Protein AF-0000000080772694 (afdb_homodimer)

Foldseek 3Di:
DPPDFPDDCPVVLVVLVVVCVVVVCVVVLDLVNLVVQLVVLVVQLCVLCVPPDPVCVVCLVVDVVSVVSNVVSVVSNVSSVSSSCVNVVHDPRVVVVVVVVVCCVVPPDD/DPPDFPDDCPVVLVVLVVVCVVVVCVVVLDLVNLVVQLVVLVVQLCVLCVPDDPVCVVCLVVDVVSVVSNVVSVVSNVSSVSSSCVNVVHDPRVVVVVVVVVCCVVPPDD

Radius of gyration: 17.06 Å; Cα contacts (8 Å, |Δi|>4): 236; chains: 2; bounding box: 46×42×41 Å

InterPro domains:
  IPR025984 dCTP pyrophosphatase 1 [PF12643] (41-109)
  IPR025984 dCTP pyrophosphatase 1 [PIRSF029826] (7-109)
  IPR025984 dCTP pyrophosphatase 1 [cd11537] (13-103)
  IPR052555 dCTP Pyrophosphatase [PTHR46523] (9-109)

Sequence (220 aa):
MNEEKLIDTRGLTAALQRFADERGWNRHHTPRNLLLALVGEVGELAEIFQWLDDDAAARLREDPAQFTHLQEEIADVLLYLTRLAMVTGVDLDAAVRDKMVKNAIKYPAPMNEEKLIDTRGLTAALQRFADERGWNRHHTPRNLLLALVGEVGELAEIFQWLDDDAAARLREDPAQFTHLQEEIADVLLYLTRLAMVTGVDLDAAVRDKMVKNAIKYPAP

Solvent-accessible surface area (backbone atoms only — not comparable to full-atom values): 11778 Å² total; per-residue (Å²): 127,86,72,76,64,36,40,44,50,65,47,38,54,52,51,50,50,50,56,28,60,61,60,66,37,60,86,65,55,37,54,66,52,30,48,52,51,28,54,50,28,48,49,57,42,47,58,73,48,71,83,47,54,72,69,55,50,61,44,38,60,78,39,66,71,58,30,51,52,48,35,47,30,54,23,48,30,51,52,30,50,51,52,35,29,58,69,56,67,48,54,65,40,61,26,37,54,54,44,50,54,52,46,44,68,77,55,59,65,123,127,88,72,75,64,35,39,45,51,65,47,40,53,51,50,52,50,50,56,27,60,60,59,65,38,61,87,64,54,38,55,66,52,27,48,51,51,28,53,50,30,47,48,58,42,46,56,74,49,71,83,49,53,73,70,57,51,62,44,37,60,77,39,65,70,57,29,50,52,48,33,46,29,53,23,49,30,51,51,30,49,52,51,34,28,58,68,57,68,48,55,65,40,62,26,36,54,52,45,52,54,52,47,44,68,76,55,60,66,124

Secondary structure (DSSP, 8-state):
-----S-B-HHHHHHHHHHHHHHT-GGG--HHHHHHHHHHHHHHHHHHHTT--HHHHHTGGGSHHHHHHHHHHHHHHHHHHHHHHHHHT--HHHHHHHHHHHHHHHS---/-----S-B-HHHHHHHHHHHHHHT-GGG--HHHHHHHHHHHHHHHHHHHTT--HHHHHTGGGSHHHHHHHHHHHHHHHHHHHHHHHHHT--HHHHHHHHHHHHHHHS---

Organism: Chromobacterium violaceum (strain ATCC 12472 / DSM 30191 / JCM 1249 / CCUG 213 / NBRC 12614 / NCIMB 9131 / NCTC 9757 / MK) (NCBI:txid243365)

Structure (mmCIF, N/CA/C/O backbone):
data_AF-0000000080772694-model_v1
#
loop_
_entity.id
_entity.type
_entity.pdbx_description
1 polymer 'Nucleotide pyrophosphohydrolase'
#
loop_
_atom_site.group_PDB
_atom_site.id
_atom_site.type_symbol
_atom_site.label_atom_id
_atom_site.label_alt_id
_atom_site.label_comp_id
_atom_site.label_asym_id
_atom_site.label_entity_id
_atom_site.label_seq_id
_atom_site.pdbx_PDB_ins_code
_atom_site.Cartn_x
_atom_site.Cartn_y
_atom_site.Cartn_z
_atom_site.occupancy
_atom_site.B_iso_or_equiv
_atom_site.auth_seq_id
_atom_site.auth_comp_id
_atom_site.auth_asym_id
_atom_site.auth_atom_id
_atom_site.pdbx_PDB_model_num
ATOM 1 N N . MET A 1 1 ? 14.359 15.016 -20.188 1 34.78 1 MET A N 1
ATOM 2 C CA . MET A 1 1 ? 13.93 13.703 -20.672 1 34.78 1 MET A CA 1
ATOM 3 C C . MET A 1 1 ? 12.664 13.25 -19.953 1 34.78 1 MET A C 1
ATOM 5 O O . MET A 1 1 ? 12.57 13.352 -18.734 1 34.78 1 MET A O 1
ATOM 9 N N . ASN A 1 2 ? 11.422 13.391 -20.344 1 44.88 2 ASN A N 1
ATOM 10 C CA . ASN A 1 2 ? 10.109 13.133 -19.75 1 44.88 2 ASN A CA 1
ATOM 11 C C . ASN A 1 2 ? 10.125 11.867 -18.891 1 44.88 2 ASN A C 1
ATOM 13 O O . ASN A 1 2 ? 10.156 10.75 -19.422 1 44.88 2 ASN A O 1
ATOM 17 N N . GLU A 1 3 ? 10.766 11.875 -17.859 1 62.47 3 GLU A N 1
ATOM 18 C CA . GLU A 1 3 ? 11.008 10.633 -17.125 1 62.47 3 GLU A CA 1
ATOM 19 C C . GLU A 1 3 ? 9.703 9.883 -16.875 1 62.47 3 GLU A C 1
ATOM 21 O O . GLU A 1 3 ? 8.742 10.461 -16.359 1 62.47 3 GLU A O 1
ATOM 26 N N . GLU A 1 4 ? 9.523 8.898 -17.594 1 83.38 4 GLU A N 1
ATOM 27 C CA . GLU A 1 4 ? 8.312 8.078 -17.594 1 83.38 4 GLU A CA 1
ATOM 28 C C . GLU A 1 4 ? 7.93 7.66 -16.172 1 83.38 4 GLU A C 1
ATOM 30 O O . GLU A 1 4 ? 8.758 7.148 -15.43 1 83.38 4 GLU A O 1
ATOM 35 N N . LYS A 1 5 ? 6.859 8.164 -15.719 1 94.12 5 LYS A N 1
ATOM 36 C CA . LYS A 1 5 ? 6.312 7.809 -14.414 1 94.12 5 LYS A CA 1
ATOM 37 C C . LYS A 1 5 ? 6.082 6.305 -14.297 1 94.12 5 LYS A C 1
ATOM 39 O O . LYS A 1 5 ? 5.652 5.664 -15.258 1 94.12 5 LYS A O 1
ATOM 44 N N . LEU A 1 6 ? 6.527 5.766 -13.227 1 98.44 6 LEU A N 1
ATOM 45 C CA . LEU A 1 6 ? 6.203 4.371 -12.938 1 98.44 6 LEU A CA 1
ATOM 46 C C . LEU A 1 6 ? 4.766 4.242 -12.438 1 98.44 6 LEU A C 1
ATOM 48 O O . LEU A 1 6 ? 4.102 3.238 -12.703 1 98.44 6 LEU A O 1
ATOM 52 N N . ILE A 1 7 ? 4.352 5.309 -11.695 1 98.56 7 ILE A N 1
ATOM 53 C CA . ILE A 1 7 ? 3.004 5.297 -11.141 1 98.56 7 ILE A CA 1
ATOM 54 C C . ILE A 1 7 ? 2.422 6.707 -11.164 1 98.56 7 ILE A C 1
ATOM 56 O O . ILE A 1 7 ? 3.131 7.684 -10.898 1 98.56 7 ILE A O 1
ATOM 60 N N . ASP A 1 8 ? 1.189 6.793 -11.508 1 98.19 8 ASP A N 1
ATOM 61 C CA . ASP A 1 8 ? 0.452 8.055 -11.477 1 98.19 8 ASP A CA 1
ATOM 62 C C . ASP A 1 8 ? -0.71 7.98 -10.484 1 98.19 8 ASP A C 1
ATOM 64 O O . ASP A 1 8 ? -1.668 7.234 -10.703 1 98.19 8 ASP A O 1
ATOM 68 N N . THR A 1 9 ? -0.594 8.773 -9.438 1 98.25 9 THR A N 1
ATOM 69 C CA . THR A 1 9 ? -1.625 8.727 -8.406 1 98.25 9 THR A CA 1
ATOM 70 C C . THR A 1 9 ? -2.379 10.055 -8.344 1 98.25 9 THR A C 1
ATOM 72 O O . THR A 1 9 ? -3.088 10.32 -7.367 1 98.25 9 THR A O 1
ATOM 75 N N . ARG A 1 10 ? -2.289 10.922 -9.312 1 97.94 10 ARG A N 1
ATOM 76 C CA . ARG A 1 10 ? -2.891 12.25 -9.258 1 97.94 10 ARG A CA 1
ATOM 77 C C . ARG A 1 10 ? -4.41 12.164 -9.133 1 97.94 10 ARG A C 1
ATOM 79 O O . ARG A 1 10 ? -5.016 12.891 -8.352 1 97.94 10 ARG A O 1
ATOM 86 N N . GLY A 1 11 ? -4.977 11.266 -9.938 1 98.38 11 GLY A N 1
ATOM 87 C CA . GLY A 1 11 ? -6.41 11.07 -9.812 1 98.38 11 GLY A CA 1
ATOM 88 C C . GLY A 1 11 ?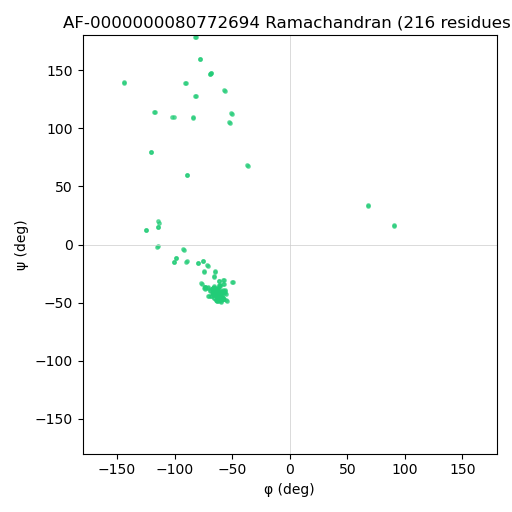 -6.836 10.602 -8.438 1 98.38 11 GLY A C 1
ATOM 89 O O . GLY A 1 11 ? -7.809 11.117 -7.875 1 98.38 11 GLY A O 1
ATOM 90 N N . LEU A 1 12 ? -6.113 9.695 -7.887 1 98.69 12 LEU A N 1
ATOM 91 C CA . LEU A 1 12 ? -6.43 9.125 -6.578 1 98.69 12 LEU A CA 1
ATOM 92 C C . LEU A 1 12 ? -6.234 10.156 -5.477 1 98.69 12 LEU A C 1
ATOM 94 O O . LEU A 1 12 ? -7.074 10.281 -4.582 1 98.69 12 LEU A O 1
ATOM 98 N N . THR A 1 13 ? -5.102 10.914 -5.523 1 98.69 13 THR A N 1
ATOM 99 C CA . THR A 1 13 ? -4.824 11.922 -4.504 1 98.69 13 THR A CA 1
ATOM 100 C C . THR A 1 13 ? -5.898 13.008 -4.504 1 98.69 13 THR A C 1
ATOM 102 O O . THR A 1 13 ? -6.328 13.461 -3.445 1 98.69 13 THR A O 1
ATOM 105 N N . ALA A 1 14 ? -6.359 13.344 -5.695 1 98.69 14 ALA A N 1
ATOM 106 C CA . ALA A 1 14 ? -7.422 14.336 -5.793 1 98.69 14 ALA A CA 1
ATOM 107 C C . ALA A 1 14 ? -8.727 13.805 -5.195 1 98.69 14 ALA A C 1
ATOM 109 O O . ALA A 1 14 ? -9.422 14.523 -4.473 1 98.69 14 ALA A O 1
ATOM 110 N N . ALA A 1 15 ? -9.047 12.594 -5.473 1 98.62 15 ALA A N 1
ATOM 111 C CA . ALA A 1 15 ? -10.273 11.977 -4.969 1 98.62 15 ALA A CA 1
ATOM 112 C C . ALA A 1 15 ? -10.234 11.859 -3.449 1 98.62 15 ALA A C 1
ATOM 114 O O . ALA A 1 15 ? -11.234 12.141 -2.775 1 98.62 15 ALA A O 1
ATOM 115 N N . LEU A 1 16 ? -9.086 11.461 -2.916 1 98.75 16 LEU A N 1
ATOM 116 C CA . LEU A 1 16 ? -8.945 11.305 -1.473 1 98.75 16 LEU A CA 1
ATOM 117 C C . LEU A 1 16 ? -9.047 12.648 -0.767 1 98.75 16 LEU A C 1
ATOM 119 O O . LEU A 1 16 ? -9.656 12.75 0.302 1 98.75 16 LEU A O 1
ATOM 123 N N . GLN A 1 17 ? -8.422 13.648 -1.371 1 98.75 17 GLN A N 1
ATOM 124 C CA . GLN A 1 17 ? -8.516 14.984 -0.782 1 98.75 17 GLN A CA 1
ATOM 125 C C . GLN A 1 17 ? -9.961 15.484 -0.767 1 98.75 17 GLN A C 1
ATOM 127 O O . GLN A 1 17 ? -10.422 16.016 0.241 1 98.75 17 GLN A O 1
ATOM 132 N N . ARG A 1 18 ? -10.625 15.32 -1.886 1 98.5 18 ARG A N 1
ATOM 133 C CA . ARG A 1 18 ? -12.031 15.719 -1.968 1 98.5 18 ARG A CA 1
ATOM 134 C C . ARG A 1 18 ? -12.867 14.984 -0.923 1 98.5 18 ARG A C 1
ATOM 136 O O . ARG A 1 18 ? -13.711 15.594 -0.261 1 98.5 18 ARG A O 1
ATOM 143 N N . PHE A 1 19 ? -12.695 13.727 -0.816 1 98.5 19 PHE A N 1
ATOM 144 C CA . PHE A 1 19 ? -13.398 12.891 0.151 1 98.5 19 PHE A CA 1
ATOM 145 C C . PHE A 1 19 ? -13.203 13.422 1.566 1 98.5 19 PHE A C 1
ATOM 147 O O . PHE A 1 19 ? -14.164 13.547 2.326 1 98.5 19 PHE A O 1
ATOM 154 N N . ALA A 1 20 ? -11.938 13.727 1.936 1 98.38 20 ALA A N 1
ATOM 155 C CA . ALA A 1 20 ? -11.609 14.242 3.262 1 98.38 20 ALA A CA 1
ATOM 156 C C . ALA A 1 20 ? -12.219 15.625 3.471 1 98.38 20 ALA A C 1
ATOM 158 O O . ALA A 1 20 ? -12.766 15.922 4.539 1 98.38 20 ALA A O 1
ATOM 159 N N . ASP A 1 21 ? -12.148 16.469 2.426 1 98.62 21 ASP A N 1
ATOM 160 C CA . ASP A 1 21 ? -12.68 17.828 2.5 1 98.62 21 ASP A CA 1
ATOM 161 C C . ASP A 1 21 ? -14.188 17.8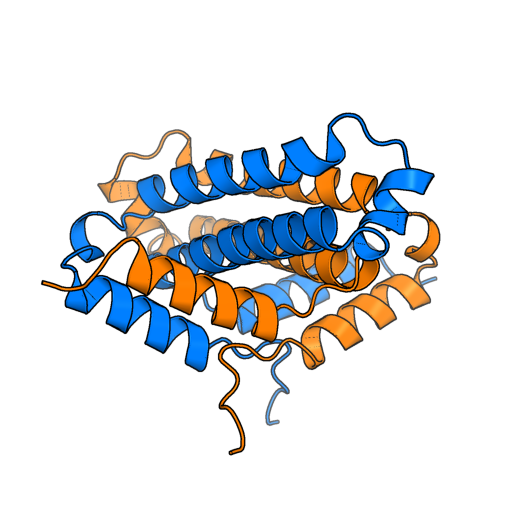12 2.754 1 98.62 21 ASP A C 1
ATOM 163 O O . ASP A 1 21 ? -14.68 18.531 3.635 1 98.62 21 ASP A O 1
ATOM 167 N N . GLU A 1 22 ? -14.852 17.031 2.07 1 98.25 22 GLU A N 1
ATOM 168 C CA . GLU A 1 22 ? -16.312 16.984 2.127 1 98.25 22 GLU A CA 1
ATOM 169 C C . GLU A 1 22 ? -16.797 16.531 3.504 1 98.25 22 GLU A C 1
ATOM 171 O O . GLU A 1 22 ? -17.891 16.891 3.928 1 98.25 22 GLU A O 1
ATOM 176 N N . ARG A 1 23 ? -15.945 15.82 4.215 1 97.88 23 ARG A N 1
ATOM 177 C CA . ARG A 1 23 ? -16.391 15.188 5.449 1 97.88 23 ARG A CA 1
ATOM 178 C C . ARG A 1 23 ? -15.688 15.789 6.66 1 97.88 23 ARG A C 1
ATOM 180 O O . ARG A 1 23 ? -15.938 15.391 7.797 1 97.88 23 ARG A O 1
ATOM 187 N N . GLY A 1 24 ? -14.789 16.75 6.375 1 97.69 24 GLY A N 1
ATOM 188 C CA . GLY A 1 24 ? -14.047 17.406 7.445 1 97.69 24 GLY A CA 1
ATOM 189 C C . GLY A 1 24 ? -13.062 16.469 8.133 1 97.69 24 GLY A C 1
ATOM 190 O O . GLY A 1 24 ? -12.883 16.547 9.352 1 97.69 24 GLY A O 1
ATOM 191 N N . TRP A 1 25 ? -12.477 15.539 7.414 1 97.69 25 TRP A N 1
ATOM 192 C CA . TRP A 1 25 ? -11.641 14.492 7.992 1 97.69 25 TRP A CA 1
ATOM 193 C C . TRP A 1 25 ? -10.18 14.906 8.023 1 97.69 25 TRP A C 1
ATOM 195 O O . TRP A 1 25 ? -9.344 14.227 8.609 1 97.69 25 TRP A O 1
ATOM 205 N N . ASN A 1 26 ? -9.836 16.078 7.453 1 97.81 26 ASN A N 1
ATOM 206 C CA . ASN A 1 26 ? -8.438 16.469 7.336 1 97.81 26 ASN A CA 1
ATOM 207 C C . ASN A 1 26 ? -7.754 16.547 8.703 1 97.81 26 ASN A C 1
ATOM 209 O O . ASN A 1 26 ? -6.605 16.125 8.852 1 97.81 26 ASN A O 1
ATOM 213 N N . ARG A 1 27 ? -8.422 17.062 9.703 1 96.5 27 ARG A N 1
ATOM 214 C CA . ARG A 1 27 ? -7.848 17.219 11.039 1 96.5 27 ARG A CA 1
ATOM 215 C C . ARG A 1 27 ? -7.562 15.859 11.672 1 96.5 27 ARG A C 1
ATOM 217 O O . ARG A 1 27 ? -6.707 15.742 12.555 1 96.5 27 ARG A O 1
ATOM 224 N N . HIS A 1 28 ? -8.328 14.797 11.273 1 96.75 28 HIS A N 1
ATOM 225 C CA . HIS A 1 28 ? -8.18 13.453 11.828 1 96.75 28 HIS A CA 1
ATOM 226 C C . HIS A 1 28 ? -7.168 12.641 11.031 1 96.75 28 HIS A C 1
ATOM 228 O O . HIS A 1 28 ? -6.707 11.586 11.484 1 96.75 28 HIS A O 1
ATOM 234 N N . HIS A 1 29 ? -6.852 13.148 9.852 1 97.88 29 HIS A N 1
ATOM 235 C CA . HIS A 1 29 ? -5.902 12.438 9 1 97.88 29 HIS A CA 1
ATOM 236 C C . HIS A 1 29 ? -4.469 12.875 9.289 1 97.88 29 HIS A C 1
ATOM 238 O O . HIS A 1 29 ? -3.756 13.305 8.375 1 97.88 29 HIS A O 1
ATOM 244 N N . THR A 1 30 ? -4.07 12.648 10.57 1 98.06 30 THR A N 1
ATOM 245 C CA . THR A 1 30 ? -2.668 12.852 10.93 1 98.06 30 THR A CA 1
ATOM 246 C C . THR A 1 30 ? -1.817 11.672 10.469 1 98.06 30 THR A C 1
ATOM 248 O O . THR A 1 30 ? -2.33 10.57 10.273 1 98.06 30 THR A O 1
ATOM 251 N N . PRO A 1 31 ? -0.511 11.891 10.352 1 98.56 31 PRO A N 1
ATOM 252 C CA . PRO A 1 31 ? 0.347 10.781 9.922 1 98.56 31 PRO A CA 1
ATOM 253 C C . PRO A 1 31 ? 0.223 9.555 10.82 1 98.56 31 PRO A C 1
ATOM 255 O O . PRO A 1 31 ? 0.129 8.43 10.328 1 98.56 31 PRO A O 1
ATOM 258 N N . ARG A 1 32 ? 0.118 9.727 12.102 1 98.44 32 ARG A N 1
ATOM 259 C CA . ARG A 1 32 ? 0.076 8.586 13.016 1 98.44 32 ARG A CA 1
ATOM 260 C C . ARG A 1 32 ? -1.276 7.887 12.961 1 98.44 32 ARG A C 1
ATOM 262 O O . ARG A 1 32 ? -1.35 6.66 13.047 1 98.44 32 ARG A O 1
ATOM 269 N N . ASN A 1 33 ? -2.391 8.711 12.82 1 98.44 33 ASN A N 1
ATOM 270 C CA . ASN A 1 33 ? -3.697 8.094 12.633 1 98.44 33 ASN A CA 1
ATOM 271 C C . ASN A 1 33 ? -3.744 7.25 11.359 1 98.44 33 ASN A C 1
ATOM 273 O O . ASN A 1 33 ? -4.266 6.137 11.367 1 98.44 33 ASN A O 1
ATOM 277 N N . LEU A 1 34 ? -3.24 7.824 10.328 1 98.75 34 LEU A N 1
ATOM 278 C CA . LEU A 1 34 ? -3.258 7.145 9.039 1 98.75 34 LEU A CA 1
ATOM 279 C C . LEU A 1 34 ? -2.377 5.898 9.062 1 98.75 34 LEU A C 1
ATOM 281 O O . LEU A 1 34 ? -2.727 4.871 8.484 1 98.75 34 LEU A O 1
ATOM 285 N N . LEU A 1 35 ? -1.249 5.996 9.766 1 98.88 35 LEU A N 1
ATOM 286 C CA . LEU A 1 35 ? -0.4 4.824 9.938 1 98.88 35 LEU A CA 1
ATOM 287 C C . LEU A 1 35 ? -1.142 3.721 10.688 1 98.88 35 LEU A C 1
ATOM 289 O O . LEU A 1 35 ? -1.052 2.547 10.32 1 98.88 35 LEU A O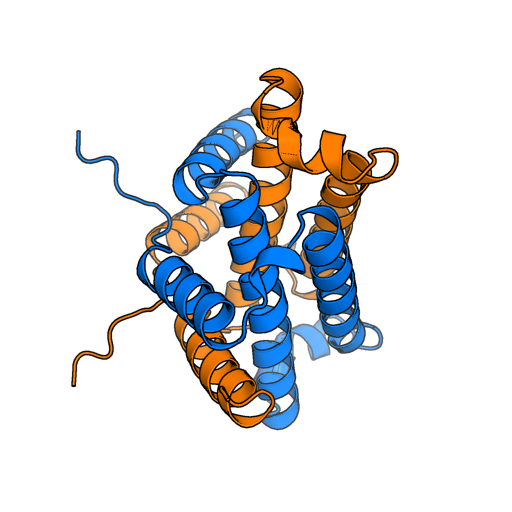 1
ATOM 293 N N . LEU A 1 36 ? -1.817 4.09 11.734 1 98.62 36 LEU A N 1
ATOM 294 C CA . LEU A 1 36 ? -2.576 3.109 12.5 1 98.62 36 LEU A CA 1
ATOM 295 C C . LEU A 1 36 ? -3.643 2.449 11.633 1 98.62 36 LEU A C 1
ATOM 297 O O . LEU A 1 36 ? -3.826 1.231 11.688 1 98.62 36 LEU A O 1
ATOM 301 N N . ALA A 1 37 ? -4.363 3.246 10.836 1 98.75 37 ALA A N 1
ATOM 302 C CA . ALA A 1 37 ? -5.348 2.707 9.906 1 98.75 37 ALA A CA 1
ATOM 303 C C . ALA A 1 37 ? -4.695 1.75 8.914 1 98.75 37 ALA A C 1
ATOM 305 O O . ALA A 1 37 ? -5.23 0.673 8.633 1 98.75 37 ALA A O 1
ATOM 306 N N . LEU A 1 38 ? -3.545 2.184 8.383 1 98.88 38 LEU A N 1
ATOM 307 C CA . LEU A 1 38 ? -2.803 1.354 7.441 1 98.88 38 LEU A CA 1
ATOM 308 C C . LEU A 1 38 ? -2.445 0.009 8.062 1 98.88 38 LEU A C 1
ATOM 310 O O . LEU A 1 38 ? -2.656 -1.04 7.453 1 98.88 38 LEU A O 1
ATOM 314 N N . VAL A 1 39 ? -1.939 0.038 9.312 1 98.88 39 VAL A N 1
ATOM 315 C CA . VAL A 1 39 ? -1.587 -1.184 10.023 1 98.88 39 VAL A CA 1
ATOM 316 C C . VAL A 1 39 ? -2.826 -2.059 10.195 1 98.88 39 VAL A C 1
ATOM 318 O O . VAL A 1 39 ? -2.77 -3.273 9.992 1 98.88 39 VAL A O 1
ATOM 321 N N . GLY A 1 40 ? -3.938 -1.48 10.523 1 98.81 40 GLY A N 1
ATOM 322 C CA . GLY A 1 40 ? -5.184 -2.219 10.633 1 98.81 40 GLY A CA 1
ATOM 323 C C . GLY A 1 40 ? -5.59 -2.896 9.336 1 98.81 40 GLY A C 1
ATOM 324 O O . GLY A 1 40 ? -5.945 -4.078 9.328 1 98.81 40 GLY A O 1
ATOM 325 N N . GLU A 1 41 ? -5.512 -2.131 8.258 1 98.88 41 GLU A N 1
ATOM 326 C CA . GLU A 1 41 ? -5.922 -2.674 6.965 1 98.88 41 GLU A CA 1
ATOM 327 C C . GLU A 1 41 ? -4.988 -3.793 6.516 1 98.88 41 GLU A C 1
ATOM 329 O O . GLU A 1 41 ? -5.422 -4.746 5.867 1 98.88 41 GLU A O 1
ATOM 334 N N . VAL A 1 42 ? -3.703 -3.648 6.789 1 98.88 42 VAL A N 1
ATOM 335 C CA . VAL A 1 42 ? -2.771 -4.727 6.465 1 98.88 42 VAL A CA 1
ATOM 336 C C . VAL A 1 42 ? -3.092 -5.957 7.309 1 98.88 42 VAL A C 1
ATOM 338 O O . VAL A 1 42 ? -2.957 -7.09 6.84 1 98.88 42 VAL A O 1
ATOM 341 N N . GLY A 1 43 ? -3.457 -5.75 8.531 1 98.75 43 GLY A N 1
ATOM 342 C CA . GLY A 1 43 ? -3.947 -6.855 9.344 1 98.75 43 GLY A CA 1
ATOM 343 C C . GLY A 1 43 ? -5.145 -7.559 8.727 1 98.75 43 GLY A C 1
ATOM 344 O O . GLY A 1 43 ? -5.199 -8.789 8.695 1 98.75 43 GLY A O 1
ATOM 345 N N . GLU A 1 44 ? -6.141 -6.754 8.258 1 98.88 44 GLU A N 1
ATOM 346 C CA . GLU A 1 44 ? -7.309 -7.336 7.594 1 98.88 44 GLU A CA 1
ATOM 347 C C . GLU A 1 44 ? -6.902 -8.109 6.34 1 98.88 44 GLU A C 1
ATOM 349 O O . GLU A 1 44 ? -7.438 -9.188 6.07 1 98.88 44 GLU A O 1
ATOM 354 N N . LEU A 1 45 ? -5.992 -7.582 5.605 1 98.88 45 LEU A N 1
ATOM 355 C CA . LEU A 1 45 ? -5.473 -8.281 4.434 1 98.88 45 LEU A CA 1
ATOM 356 C C . LEU A 1 45 ? -4.793 -9.586 4.836 1 98.88 45 LEU A C 1
ATOM 358 O O . 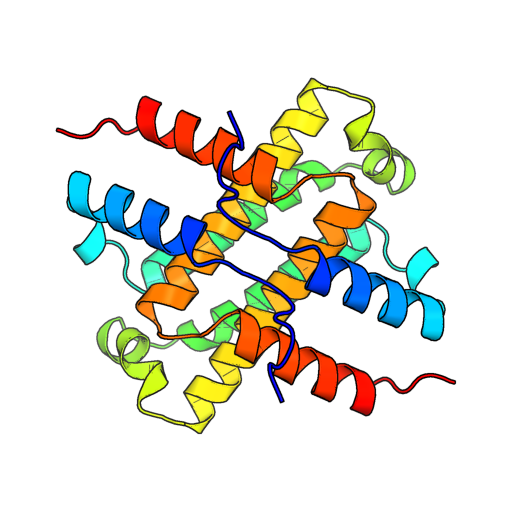LEU A 1 45 ? -5.023 -10.625 4.211 1 98.88 45 LEU A O 1
ATOM 362 N N . ALA A 1 46 ? -3.992 -9.562 5.867 1 98.75 46 ALA A N 1
ATOM 363 C CA . ALA A 1 46 ? -3.281 -10.75 6.348 1 98.75 46 ALA A CA 1
ATOM 364 C C . ALA A 1 46 ? -4.258 -11.836 6.785 1 98.75 46 ALA A C 1
ATOM 366 O O . ALA A 1 46 ? -3.99 -13.023 6.609 1 98.75 46 ALA A O 1
ATOM 367 N N . GLU A 1 47 ? -5.367 -11.438 7.344 1 98.69 47 GLU A N 1
ATOM 368 C CA . GLU A 1 47 ? -6.375 -12.383 7.82 1 98.69 47 GLU A CA 1
ATOM 369 C C . GLU A 1 47 ? -6.859 -13.289 6.688 1 98.69 47 GLU A C 1
ATOM 371 O O . GLU A 1 47 ? -7.16 -14.461 6.914 1 98.69 47 GLU A O 1
ATOM 376 N N . ILE A 1 48 ? -6.926 -12.766 5.477 1 98.56 48 ILE A N 1
ATOM 377 C CA . ILE A 1 48 ? -7.402 -13.516 4.32 1 98.56 48 ILE A CA 1
ATOM 378 C C . ILE A 1 48 ? -6.496 -14.727 4.078 1 98.56 48 ILE A C 1
ATOM 380 O O . ILE A 1 48 ? -6.969 -15.797 3.691 1 98.56 48 ILE A O 1
ATOM 384 N N . PHE A 1 49 ? -5.211 -14.547 4.43 1 98.44 49 PHE A N 1
ATOM 385 C CA . PHE A 1 49 ? -4.215 -15.547 4.082 1 98.44 49 PHE A CA 1
ATOM 386 C C . PHE A 1 49 ? -3.895 -16.438 5.281 1 98.44 49 PHE A C 1
ATOM 388 O O . PHE A 1 49 ? -3.215 -17.453 5.148 1 98.44 49 PHE A O 1
ATOM 395 N N . GLN A 1 50 ? -4.293 -16.016 6.516 1 96.88 50 GLN A N 1
ATOM 396 C CA . GLN A 1 50 ? -3.814 -16.531 7.793 1 96.88 50 GLN A CA 1
ATOM 397 C C . GLN A 1 50 ? -3.875 -18.062 7.836 1 96.88 50 GLN A C 1
ATOM 399 O O . GLN A 1 50 ? -2.971 -18.703 8.367 1 96.88 50 GLN A O 1
ATOM 404 N N . TRP A 1 51 ? -4.895 -18.703 7.133 1 95.75 51 TRP A N 1
ATOM 405 C CA . TRP A 1 51 ? -5.07 -20.141 7.266 1 95.75 51 TRP A CA 1
ATOM 406 C C . TRP A 1 51 ? -5.031 -20.828 5.906 1 95.75 51 TRP A C 1
ATOM 408 O O . TRP A 1 51 ? -5.418 -21.984 5.777 1 95.75 51 TRP A O 1
ATOM 418 N N . LEU A 1 52 ? -4.609 -20.125 4.91 1 97.12 52 LEU A N 1
ATOM 419 C CA . LEU A 1 52 ? -4.477 -20.688 3.572 1 97.12 52 LEU A CA 1
ATOM 420 C C . LEU A 1 52 ? -3.08 -21.266 3.365 1 97.12 52 LEU A C 1
ATOM 422 O O . LEU A 1 52 ? -2.094 -20.703 3.842 1 97.12 52 LEU A O 1
ATOM 426 N N . ASP A 1 53 ? -3.072 -22.422 2.711 1 96.62 53 ASP A N 1
ATOM 427 C CA . ASP A 1 53 ? -1.77 -22.828 2.203 1 96.62 53 ASP A CA 1
ATOM 428 C C . ASP A 1 53 ? -1.446 -22.141 0.882 1 96.62 53 ASP A C 1
ATOM 430 O O . ASP A 1 53 ? -2.244 -21.344 0.382 1 96.62 53 ASP A O 1
ATOM 434 N N . ASP A 1 54 ? -0.268 -22.422 0.34 1 95.88 54 ASP A N 1
ATOM 435 C CA . ASP A 1 54 ? 0.224 -21.672 -0.817 1 95.88 54 ASP A CA 1
ATOM 436 C C . ASP A 1 54 ? -0.669 -21.906 -2.035 1 95.88 54 ASP A C 1
ATOM 438 O O . ASP A 1 54 ? -0.917 -20.984 -2.812 1 95.88 5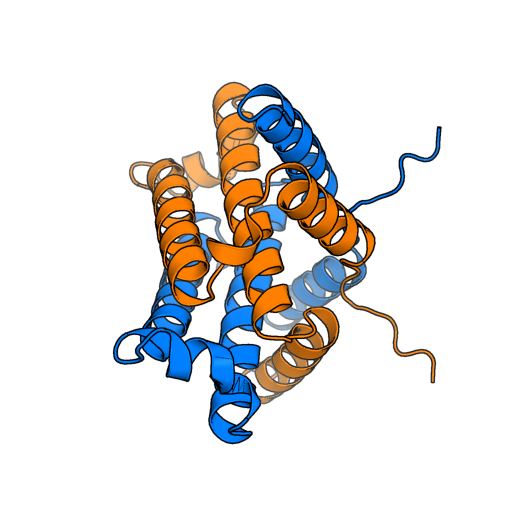4 ASP A O 1
ATOM 442 N N . ASP A 1 55 ? -1.101 -23.109 -2.191 1 96.44 55 ASP A N 1
ATOM 443 C CA . ASP A 1 55 ? -1.95 -23.422 -3.334 1 96.44 55 ASP A CA 1
ATOM 444 C C . ASP A 1 55 ? -3.275 -22.672 -3.264 1 96.44 55 ASP A C 1
ATOM 446 O O . ASP A 1 55 ? -3.713 -22.078 -4.254 1 96.44 55 ASP A O 1
ATOM 450 N N . ALA A 1 56 ? -3.902 -22.703 -2.125 1 97.62 56 ALA A N 1
ATOM 451 C CA . ALA A 1 56 ? -5.172 -22.016 -1.931 1 97.62 56 ALA A CA 1
ATOM 452 C C . ALA A 1 56 ? -5 -20.5 -2.086 1 97.62 56 ALA A C 1
ATOM 454 O O . ALA A 1 56 ? -5.852 -19.828 -2.674 1 97.62 56 ALA A O 1
ATOM 455 N N . ALA A 1 57 ? -3.939 -19.938 -1.554 1 98 57 ALA A N 1
ATOM 456 C CA . ALA A 1 57 ? -3.66 -18.5 -1.646 1 98 57 ALA A CA 1
ATOM 457 C C . ALA A 1 57 ? -3.514 -18.062 -3.1 1 98 57 ALA A C 1
ATOM 459 O O . ALA A 1 57 ? -3.963 -16.984 -3.477 1 98 57 ALA A O 1
ATOM 460 N N . ALA A 1 58 ? -2.955 -18.953 -3.852 1 96.12 58 ALA A N 1
ATOM 461 C CA . ALA A 1 58 ? -2.707 -18.625 -5.254 1 96.12 58 ALA A CA 1
ATOM 462 C C . ALA A 1 58 ? -3.998 -18.672 -6.066 1 96.12 58 ALA A C 1
ATOM 464 O O . ALA A 1 58 ? -4.066 -18.125 -7.168 1 96.12 58 ALA A O 1
ATOM 465 N N . ARG A 1 59 ? -5.059 -19.281 -5.453 1 97.31 59 ARG A N 1
ATOM 466 C CA . ARG A 1 59 ? -6.293 -19.5 -6.203 1 97.31 59 ARG A CA 1
ATOM 467 C C . ARG A 1 59 ? -7.438 -18.688 -5.621 1 97.31 59 ARG A C 1
ATOM 469 O O . ARG A 1 59 ? -8.609 -18.984 -5.859 1 97.31 59 ARG A O 1
ATOM 476 N N . LEU A 1 60 ? -7.09 -17.719 -4.906 1 97.62 60 LEU A N 1
ATOM 477 C CA . LEU A 1 60 ? -8.109 -16.891 -4.27 1 97.62 60 LEU A CA 1
ATOM 478 C C . LEU A 1 60 ? -9.047 -16.297 -5.312 1 97.62 60 LEU A C 1
ATOM 480 O O . LEU A 1 60 ? -10.227 -16.078 -5.035 1 97.62 60 LEU A O 1
ATOM 484 N N . ARG A 1 61 ? -8.555 -16.047 -6.508 1 97.44 61 ARG A N 1
ATOM 485 C CA . ARG A 1 61 ? -9.344 -15.375 -7.535 1 97.44 61 ARG A CA 1
ATOM 486 C C . ARG A 1 61 ? -10.438 -16.297 -8.07 1 97.44 61 ARG A C 1
ATOM 488 O O . ARG A 1 61 ? -11.375 -15.836 -8.719 1 97.44 61 ARG A O 1
ATOM 495 N N . GLU A 1 62 ? -10.297 -17.562 -7.832 1 97.81 62 GLU A N 1
ATOM 496 C CA . GLU A 1 62 ? -11.25 -18.547 -8.344 1 97.81 62 GLU A CA 1
ATOM 497 C C . GLU A 1 62 ? -12.562 -18.5 -7.555 1 97.81 62 GLU A C 1
ATOM 499 O O . GLU A 1 62 ? -13.578 -19.031 -8.008 1 97.81 62 GLU A O 1
ATOM 504 N N . ASP A 1 63 ? -12.523 -18.016 -6.34 1 97.38 63 ASP A N 1
ATOM 505 C CA . ASP A 1 63 ? -13.727 -17.797 -5.539 1 97.38 63 ASP A CA 1
ATOM 506 C C . ASP A 1 63 ? -14.141 -16.328 -5.547 1 97.38 63 ASP A C 1
ATOM 508 O O . ASP A 1 63 ? -13.492 -15.492 -4.914 1 97.38 63 ASP A O 1
ATOM 512 N N . PRO A 1 64 ? -15.219 -16.016 -6.191 1 97.75 64 PRO A N 1
ATOM 513 C CA . PRO A 1 64 ? -15.602 -14.617 -6.391 1 97.75 64 PRO A CA 1
ATOM 514 C C . PRO A 1 64 ? -15.727 -13.852 -5.078 1 97.75 64 PRO A C 1
ATOM 516 O O . PRO A 1 64 ? -15.305 -12.695 -4.992 1 97.75 64 PRO A O 1
ATOM 519 N N . ALA A 1 65 ? -16.312 -14.469 -4.062 1 97.88 65 ALA A N 1
ATOM 520 C CA . ALA A 1 65 ? -16.484 -13.789 -2.781 1 97.88 65 ALA A CA 1
ATOM 521 C C . ALA A 1 65 ? -15.148 -13.5 -2.123 1 97.88 65 ALA A C 1
ATOM 523 O O . ALA A 1 65 ? -14.93 -12.414 -1.587 1 97.88 65 ALA A O 1
ATOM 524 N N . GLN A 1 66 ? -14.234 -14.461 -2.137 1 97.25 66 GLN A N 1
ATOM 525 C CA . GLN A 1 66 ? -12.914 -14.273 -1.555 1 97.25 66 GLN A CA 1
ATOM 526 C C . GLN A 1 66 ? -12.102 -13.25 -2.348 1 97.25 66 GLN A C 1
ATOM 528 O O . GLN A 1 66 ? -11.359 -12.461 -1.769 1 97.25 66 GLN A O 1
ATOM 533 N N . PHE A 1 67 ? -12.289 -13.344 -3.654 1 98.44 67 PHE A N 1
ATOM 534 C CA . PHE A 1 67 ? -11.555 -12.406 -4.492 1 98.44 67 PHE A CA 1
ATOM 535 C C . PHE A 1 67 ? -12.047 -10.977 -4.266 1 98.44 67 PHE A C 1
ATOM 537 O O . PHE A 1 67 ? -11.242 -10.039 -4.223 1 98.44 67 PHE A O 1
ATOM 544 N N . THR A 1 68 ? -13.32 -10.781 -4.133 1 98.62 68 THR A N 1
ATOM 545 C CA . THR A 1 68 ? -13.875 -9.469 -3.828 1 98.62 68 THR A CA 1
ATOM 546 C C . THR A 1 68 ? -13.328 -8.945 -2.504 1 98.62 68 THR A C 1
ATOM 548 O O . THR A 1 68 ? -12.93 -7.781 -2.408 1 98.62 68 THR A O 1
ATOM 551 N N . HIS A 1 69 ? -13.328 -9.812 -1.523 1 98.56 69 HIS A N 1
ATOM 552 C CA . HIS A 1 69 ? -12.797 -9.438 -0.217 1 98.56 69 HIS A CA 1
ATOM 553 C C . HIS A 1 69 ? -11.328 -9.055 -0.309 1 98.56 69 HIS A C 1
ATOM 555 O O . HIS A 1 69 ? -10.906 -8.07 0.298 1 98.56 69 HIS A O 1
ATOM 561 N N . LEU A 1 70 ? -10.539 -9.781 -1.083 1 98.81 70 LEU A N 1
ATOM 562 C CA . LEU A 1 70 ? -9.133 -9.484 -1.312 1 98.81 70 LEU A CA 1
ATOM 563 C C . LEU A 1 70 ? -8.961 -8.117 -1.965 1 98.81 70 LEU A C 1
ATOM 565 O O . LEU A 1 70 ? -8.133 -7.312 -1.528 1 98.81 70 LEU A O 1
ATOM 569 N N . GLN A 1 71 ? -9.719 -7.871 -2.994 1 98.88 71 GLN A N 1
ATOM 570 C CA . GLN A 1 71 ? -9.664 -6.59 -3.695 1 98.88 71 GLN A CA 1
ATOM 571 C C . GLN A 1 71 ? -9.969 -5.434 -2.75 1 98.88 71 GLN A C 1
ATOM 573 O O . GLN A 1 71 ? -9.312 -4.387 -2.812 1 98.88 71 GLN A O 1
ATOM 578 N N . GLU A 1 72 ? -10.914 -5.66 -1.88 1 98.88 72 GLU A N 1
ATOM 579 C CA . GLU A 1 72 ? -11.32 -4.613 -0.944 1 98.88 72 GLU A CA 1
ATOM 580 C C . GLU A 1 72 ? -10.195 -4.285 0.035 1 98.88 72 GLU A C 1
ATOM 582 O O . GLU A 1 72 ? -9.898 -3.115 0.276 1 98.88 72 GLU A O 1
ATOM 587 N N . GLU A 1 73 ? -9.602 -5.332 0.569 1 98.94 73 GLU A N 1
ATOM 588 C CA . GLU A 1 73 ? -8.562 -5.094 1.566 1 98.94 73 GLU A CA 1
ATOM 589 C C . GLU A 1 73 ? -7.301 -4.516 0.925 1 98.94 73 GLU A C 1
ATOM 591 O O . GLU A 1 73 ? -6.629 -3.67 1.516 1 98.94 73 GLU A O 1
ATOM 596 N N . ILE A 1 74 ? -6.922 -4.941 -0.28 1 98.94 74 ILE A N 1
ATOM 597 C CA . ILE A 1 74 ? -5.785 -4.375 -0.998 1 98.94 74 ILE A CA 1
ATOM 598 C C . ILE A 1 74 ? -6.043 -2.898 -1.29 1 98.94 74 ILE A C 1
ATOM 600 O O . ILE A 1 74 ? -5.156 -2.059 -1.114 1 98.94 74 ILE A O 1
ATOM 604 N N . ALA A 1 75 ? -7.266 -2.605 -1.716 1 98.94 75 ALA A N 1
ATOM 605 C CA . ALA A 1 75 ? -7.637 -1.215 -1.973 1 98.94 75 ALA A CA 1
ATOM 606 C C . ALA A 1 75 ? -7.52 -0.374 -0.705 1 98.94 75 ALA A C 1
ATOM 608 O O . ALA A 1 75 ? -7 0.744 -0.74 1 98.94 75 ALA A O 1
ATOM 609 N N . ASP A 1 76 ? -8 -0.918 0.438 1 98.94 76 ASP A N 1
ATOM 610 C CA . ASP A 1 76 ? -7.926 -0.179 1.694 1 98.94 76 ASP A CA 1
ATOM 611 C C . ASP A 1 76 ? -6.48 0.154 2.053 1 98.94 76 ASP A C 1
ATOM 613 O O . ASP A 1 76 ? -6.18 1.274 2.471 1 98.94 76 ASP A O 1
ATOM 617 N N . VAL A 1 77 ? -5.586 -0.792 1.858 1 98.94 77 VAL A N 1
ATOM 618 C CA . VAL A 1 77 ? -4.172 -0.558 2.131 1 98.94 77 VAL A CA 1
ATOM 619 C C . VAL A 1 77 ? -3.646 0.552 1.222 1 98.94 77 VAL A C 1
ATOM 621 O O . VAL A 1 77 ? -2.982 1.481 1.687 1 98.94 77 VAL A O 1
ATOM 624 N N . LEU A 1 78 ? -3.953 0.493 -0.026 1 98.94 78 LEU A N 1
ATOM 625 C CA . LEU A 1 78 ? -3.463 1.479 -0.983 1 98.94 78 LEU A CA 1
ATOM 626 C C . LEU A 1 78 ? -4.016 2.865 -0.665 1 98.94 78 LEU A C 1
ATOM 628 O O . LEU A 1 78 ? -3.295 3.863 -0.767 1 98.94 78 LEU A O 1
ATOM 632 N N . LEU A 1 79 ? -5.281 2.957 -0.285 1 98.94 79 LEU A N 1
ATOM 633 C CA . LEU A 1 79 ? -5.91 4.234 0.03 1 98.94 79 LEU A CA 1
ATOM 634 C C . LEU A 1 79 ? -5.223 4.898 1.218 1 98.94 79 LEU A C 1
ATOM 636 O O . LEU A 1 79 ? -4.852 6.074 1.146 1 98.94 79 LEU A O 1
ATOM 640 N N . TYR A 1 80 ? -4.973 4.121 2.258 1 98.88 80 TYR A N 1
ATOM 641 C CA . TYR A 1 80 ? -4.367 4.711 3.447 1 98.88 80 TYR A CA 1
ATOM 642 C C . TYR A 1 80 ? -2.895 5.02 3.213 1 98.88 80 TYR A C 1
ATOM 644 O O . TYR A 1 80 ? -2.369 6.004 3.736 1 98.88 80 TYR A O 1
ATOM 652 N N . LEU A 1 81 ? -2.234 4.168 2.473 1 98.94 81 LEU A N 1
ATOM 653 C CA . LEU A 1 81 ? -0.845 4.457 2.129 1 98.94 81 LEU A CA 1
ATOM 654 C C . LEU A 1 81 ? -0.739 5.754 1.336 1 98.94 81 LEU A C 1
ATOM 656 O O . LEU A 1 81 ? 0.132 6.586 1.608 1 98.94 81 LEU A O 1
ATOM 660 N N . THR A 1 82 ? -1.58 5.906 0.341 1 98.94 82 THR A N 1
ATOM 661 C CA . THR A 1 82 ? -1.579 7.102 -0.496 1 98.94 82 THR A CA 1
ATOM 662 C C . THR A 1 82 ? -1.897 8.344 0.332 1 98.94 82 THR A C 1
ATOM 664 O O . THR A 1 82 ? -1.232 9.375 0.197 1 98.94 82 THR A O 1
ATOM 667 N N . ARG A 1 83 ? -2.896 8.258 1.247 1 98.88 83 ARG A N 1
ATOM 668 C CA . ARG A 1 83 ? -3.246 9.391 2.088 1 98.88 83 ARG A CA 1
ATOM 669 C C . ARG A 1 83 ? -2.1 9.75 3.029 1 98.88 83 ARG A C 1
ATOM 671 O O . ARG A 1 83 ? -1.816 10.93 3.252 1 98.88 83 ARG A O 1
ATOM 678 N N . LEU A 1 84 ? -1.455 8.727 3.533 1 98.94 84 LEU A N 1
ATOM 679 C CA . LEU A 1 84 ? -0.293 8.953 4.383 1 98.94 84 LEU A CA 1
ATOM 680 C C . LEU A 1 84 ? 0.807 9.68 3.617 1 98.94 84 LEU A C 1
ATOM 682 O O . LEU A 1 84 ? 1.396 10.641 4.125 1 98.94 84 LEU A O 1
ATOM 686 N N . ALA A 1 85 ? 1.086 9.211 2.428 1 98.88 85 ALA A N 1
ATOM 687 C CA . ALA A 1 85 ? 2.082 9.867 1.589 1 98.88 85 ALA A CA 1
ATOM 688 C C . ALA A 1 85 ? 1.716 11.336 1.352 1 98.88 85 ALA A C 1
ATOM 690 O O . ALA A 1 85 ? 2.578 12.211 1.407 1 98.88 85 ALA A O 1
ATOM 691 N N . MET A 1 86 ? 0.465 11.586 1.131 1 98.81 86 MET A N 1
ATOM 692 C CA . MET A 1 86 ? -0.011 12.945 0.875 1 98.81 86 MET A CA 1
ATOM 693 C C . MET A 1 86 ? 0.265 13.852 2.068 1 98.81 86 MET A C 1
ATOM 695 O O . MET A 1 86 ? 0.857 14.922 1.917 1 98.81 86 MET A O 1
ATOM 699 N N . VAL A 1 87 ? -0.08 13.391 3.252 1 98.31 87 VAL A N 1
ATOM 700 C CA . VAL A 1 87 ? -0.044 14.289 4.402 1 98.31 87 VAL A CA 1
ATOM 701 C C . VAL A 1 87 ? 1.391 14.422 4.906 1 98.31 87 VAL A C 1
ATOM 703 O O . VAL A 1 87 ? 1.706 15.344 5.66 1 98.31 87 VAL A O 1
ATOM 706 N N . THR A 1 88 ? 2.27 13.523 4.492 1 98.56 88 THR A N 1
ATOM 707 C CA . THR A 1 88 ? 3.668 13.602 4.898 1 98.56 88 THR A CA 1
ATOM 708 C C . THR A 1 88 ? 4.516 14.242 3.807 1 98.56 88 THR A C 1
ATOM 710 O O . THR A 1 88 ? 5.715 14.461 3.99 1 98.56 88 THR A O 1
ATOM 713 N N . GLY A 1 89 ? 3.932 14.414 2.568 1 98.38 89 GLY A N 1
ATOM 714 C CA . GLY A 1 89 ? 4.621 15.117 1.494 1 98.38 89 GLY A CA 1
ATOM 715 C C . GLY A 1 89 ? 5.453 14.195 0.624 1 98.38 89 GLY A C 1
ATOM 716 O O . GLY A 1 89 ? 6.332 14.648 -0.114 1 98.38 89 GLY A O 1
ATOM 717 N N . VAL A 1 90 ? 5.191 12.938 0.733 1 98.75 90 VAL A N 1
ATOM 718 C CA . VAL A 1 90 ? 5.953 11.969 -0.051 1 98.75 90 VAL A CA 1
ATOM 719 C C . VAL A 1 90 ? 5.383 11.883 -1.465 1 98.75 90 VAL A C 1
ATOM 721 O O . VAL A 1 90 ? 4.176 11.703 -1.646 1 98.75 90 VAL A O 1
ATOM 724 N N . ASP A 1 91 ? 6.23 12.031 -2.443 1 98.5 91 ASP A N 1
ATOM 725 C CA . ASP A 1 91 ? 5.902 11.742 -3.838 1 98.5 91 ASP A CA 1
ATOM 726 C C . ASP A 1 91 ? 6.066 10.258 -4.148 1 98.5 91 ASP A C 1
ATOM 728 O O . ASP A 1 91 ? 7.191 9.773 -4.293 1 98.5 91 ASP A O 1
ATOM 732 N N . LEU A 1 92 ? 4.98 9.594 -4.352 1 98.75 92 LEU A N 1
ATOM 733 C CA . LEU A 1 92 ? 5.008 8.141 -4.465 1 98.75 92 LEU A CA 1
ATOM 734 C C . LEU A 1 92 ? 5.812 7.703 -5.688 1 98.75 92 LEU A C 1
ATOM 736 O O . LEU A 1 92 ? 6.559 6.723 -5.625 1 98.75 92 LEU A O 1
ATOM 740 N N . ASP A 1 93 ? 5.629 8.375 -6.785 1 98.75 93 ASP A N 1
ATOM 741 C CA . ASP A 1 93 ? 6.359 7.992 -7.992 1 98.75 93 ASP A CA 1
ATOM 742 C C . ASP A 1 93 ? 7.863 8.156 -7.797 1 98.75 93 ASP A C 1
ATOM 744 O O . ASP A 1 93 ? 8.641 7.254 -8.125 1 98.75 93 ASP A O 1
ATOM 748 N N . ALA A 1 94 ? 8.25 9.305 -7.281 1 98.56 94 ALA A N 1
ATOM 749 C CA . ALA A 1 94 ? 9.664 9.539 -7.031 1 98.56 94 ALA A CA 1
ATOM 750 C C . ALA A 1 94 ? 10.227 8.523 -6.047 1 98.56 94 ALA A C 1
ATOM 752 O O . ALA A 1 94 ? 11.344 8.023 -6.227 1 98.56 94 ALA A O 1
ATOM 753 N N . ALA A 1 95 ? 9.484 8.211 -5 1 98.75 95 ALA A N 1
ATOM 754 C CA . ALA A 1 95 ? 9.93 7.27 -3.971 1 98.75 95 ALA A CA 1
ATOM 755 C C . ALA A 1 95 ? 10.148 5.875 -4.551 1 98.75 95 ALA A C 1
ATOM 757 O O . ALA A 1 95 ? 11.148 5.223 -4.258 1 98.75 95 ALA A O 1
ATOM 758 N N . VAL A 1 96 ? 9.219 5.434 -5.383 1 98.62 96 VAL A N 1
ATOM 759 C CA . VAL A 1 96 ? 9.336 4.078 -5.914 1 98.62 96 VAL A CA 1
ATOM 760 C C . VAL A 1 96 ? 10.445 4.023 -6.957 1 98.62 96 VAL A C 1
ATOM 762 O O . VAL A 1 96 ? 11.156 3.023 -7.059 1 98.62 96 VAL A O 1
ATOM 765 N N . ARG A 1 97 ? 10.602 5.07 -7.758 1 98.5 97 ARG A N 1
ATOM 766 C CA . ARG A 1 97 ? 11.703 5.105 -8.711 1 98.5 97 ARG A CA 1
ATOM 767 C C . ARG A 1 97 ? 13.047 5.008 -7.996 1 98.5 97 ARG A C 1
ATOM 769 O O . ARG A 1 97 ? 13.914 4.223 -8.391 1 98.5 97 ARG A O 1
ATOM 776 N N . ASP A 1 98 ? 13.203 5.824 -6.98 1 98.5 98 ASP A N 1
ATOM 777 C CA . ASP A 1 98 ? 14.43 5.797 -6.191 1 98.5 98 ASP A CA 1
ATOM 778 C C . ASP A 1 98 ? 14.656 4.418 -5.574 1 98.5 98 ASP A C 1
ATOM 780 O O . ASP A 1 98 ? 15.773 3.896 -5.59 1 98.5 98 ASP A O 1
ATOM 784 N N . LYS A 1 99 ? 13.609 3.84 -5.027 1 98.62 99 LYS A N 1
ATOM 785 C CA . LYS A 1 99 ? 13.734 2.549 -4.355 1 98.62 99 LYS A CA 1
ATOM 786 C C . LYS A 1 99 ? 14.086 1.443 -5.348 1 98.62 99 LYS A C 1
ATOM 788 O O . LYS A 1 99 ? 14.844 0.526 -5.023 1 98.62 99 LYS A O 1
ATOM 793 N N . MET A 1 100 ? 13.539 1.499 -6.512 1 98 100 MET A N 1
ATOM 794 C CA . MET A 1 100 ? 13.852 0.519 -7.547 1 98 100 MET A CA 1
ATOM 795 C C . MET A 1 100 ? 15.328 0.576 -7.922 1 98 100 MET A C 1
ATOM 797 O O . MET A 1 100 ? 15.961 -0.459 -8.156 1 98 100 MET A O 1
ATOM 801 N N . VAL A 1 101 ? 15.844 1.777 -8.062 1 98 101 VAL A N 1
ATOM 802 C CA . VAL A 1 101 ? 17.266 1.945 -8.344 1 98 101 VAL A CA 1
ATOM 803 C C . VAL A 1 101 ? 18.094 1.336 -7.219 1 98 101 VAL A C 1
ATOM 805 O O . VAL A 1 101 ? 19.031 0.578 -7.473 1 98 101 VAL A O 1
ATOM 808 N N . LYS A 1 102 ? 17.766 1.587 -5.977 1 98.44 102 LYS A N 1
ATOM 809 C CA . LYS A 1 102 ? 18.484 1.059 -4.82 1 98.44 102 LYS A CA 1
ATOM 810 C C . LYS A 1 102 ? 18.406 -0.464 -4.773 1 98.44 102 LYS A C 1
ATOM 812 O O . LYS A 1 102 ? 19.391 -1.132 -4.457 1 98.44 102 LYS A O 1
ATOM 817 N N . ASN A 1 103 ? 17.234 -1.012 -5.062 1 97.88 103 ASN A N 1
ATOM 818 C CA . ASN A 1 103 ? 17.047 -2.461 -5.078 1 97.88 103 ASN A CA 1
ATOM 819 C C . ASN A 1 103 ? 17.906 -3.119 -6.152 1 97.88 103 ASN A C 1
ATOM 821 O O . ASN A 1 103 ? 18.438 -4.211 -5.945 1 97.88 103 ASN A O 1
ATOM 825 N N . ALA A 1 104 ? 18 -2.455 -7.277 1 97.62 104 ALA A N 1
ATOM 826 C CA . ALA A 1 104 ? 18.797 -2.996 -8.367 1 97.62 104 ALA A CA 1
ATOM 827 C C . ALA A 1 104 ? 20.281 -3.047 -7.992 1 97.62 104 ALA A C 1
ATOM 829 O O . ALA A 1 104 ? 21 -3.963 -8.398 1 97.62 104 ALA A O 1
ATOM 830 N N . ILE A 1 105 ? 20.734 -2.084 -7.266 1 98.12 105 ILE A N 1
ATOM 831 C CA . ILE A 1 105 ? 22.109 -2.035 -6.805 1 98.12 105 ILE A CA 1
ATOM 832 C C . ILE A 1 105 ? 22.344 -3.109 -5.746 1 98.12 105 ILE A C 1
ATOM 834 O O . ILE A 1 105 ? 23.344 -3.824 -5.781 1 98.12 105 ILE A O 1
ATOM 838 N N . LYS A 1 106 ? 21.453 -3.25 -4.828 1 97.81 106 LYS A N 1
ATOM 839 C CA . LYS A 1 106 ? 21.562 -4.191 -3.717 1 97.81 106 LYS A CA 1
ATOM 840 C C . LYS A 1 106 ? 21.438 -5.633 -4.203 1 97.81 106 LYS A C 1
ATOM 842 O O . LYS A 1 106 ? 22.078 -6.531 -3.656 1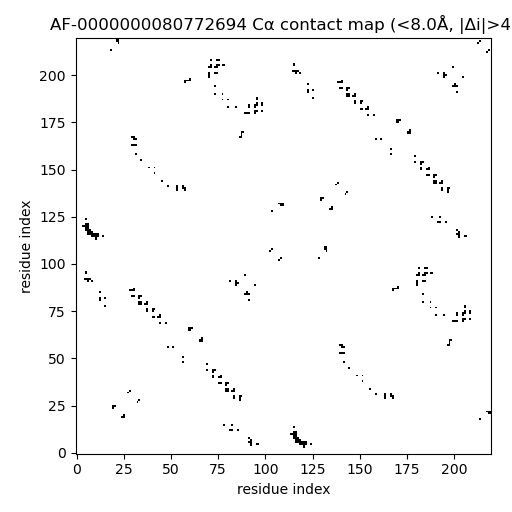 97.81 106 LYS A O 1
ATOM 847 N N . TYR A 1 107 ? 20.516 -5.77 -5.152 1 97.44 107 TYR A N 1
ATOM 848 C CA . TYR A 1 107 ? 20.266 -7.086 -5.734 1 97.44 107 TYR A CA 1
ATOM 849 C C . TYR A 1 107 ? 20.516 -7.07 -7.238 1 97.44 107 TYR A C 1
ATOM 851 O O . TYR A 1 107 ? 19.562 -7.133 -8.031 1 97.44 107 TYR A O 1
ATOM 859 N N . PRO A 1 108 ? 21.766 -7.141 -7.602 1 96.62 108 PRO A N 1
ATOM 860 C CA . PRO A 1 108 ? 22.078 -7.09 -9.031 1 96.62 108 PRO A CA 1
ATOM 861 C C . PRO A 1 108 ? 21.609 -8.336 -9.781 1 96.62 108 PRO A C 1
ATOM 863 O O . PRO A 1 108 ? 21.625 -9.438 -9.227 1 96.62 108 PRO A O 1
ATOM 866 N N . ALA A 1 109 ? 21.25 -8.062 -11.047 1 94.19 109 ALA A N 1
ATOM 867 C CA . ALA A 1 109 ? 20.922 -9.203 -11.898 1 94.19 109 ALA A CA 1
ATOM 868 C C . ALA A 1 109 ? 22.156 -10.023 -12.211 1 94.19 109 ALA A C 1
ATOM 870 O O . ALA A 1 109 ? 23.25 -9.477 -12.375 1 94.19 109 ALA A O 1
ATOM 871 N N . PRO A 1 110 ? 21.953 -11.359 -12.344 1 90.81 110 PRO A N 1
ATOM 872 C CA . PRO A 1 110 ? 23.125 -12.172 -12.711 1 90.81 110 PRO A CA 1
ATOM 873 C C . PRO A 1 110 ? 23.641 -11.867 -14.117 1 90.81 110 PRO A C 1
ATOM 875 O O . PRO A 1 110 ? 22.875 -11.391 -14.969 1 90.81 110 PRO A O 1
ATOM 878 N N . MET B 1 1 ? -17.562 5.527 -21.859 1 35.34 1 MET B N 1
ATOM 879 C CA . MET B 1 1 ? -17.141 6.762 -21.203 1 35.34 1 MET B CA 1
ATOM 880 C C . MET B 1 1 ? -15.75 6.605 -20.594 1 35.34 1 MET B C 1
ATOM 882 O O . MET B 1 1 ? -15.453 5.59 -19.969 1 35.34 1 MET B O 1
ATOM 886 N N . ASN B 1 2 ? -14.586 6.918 -21.125 1 44.69 2 ASN B N 1
ATOM 887 C CA . ASN B 1 2 ? -13.18 6.738 -20.766 1 44.69 2 ASN B CA 1
ATOM 888 C C . ASN B 1 2 ? -12.969 6.875 -19.25 1 44.69 2 ASN B C 1
ATOM 890 O O . ASN B 1 2 ? -12.969 7.984 -18.719 1 44.69 2 ASN B O 1
ATOM 894 N N . GLU B 1 3 ? -13.438 6.016 -18.5 1 62.66 3 GLU B N 1
ATOM 895 C CA . GLU B 1 3 ? -13.453 6.207 -17.062 1 62.66 3 GLU B CA 1
ATOM 896 C C . GLU B 1 3 ? -12.07 6.559 -16.531 1 62.66 3 GLU B C 1
ATOM 898 O O . GLU B 1 3 ? -11.094 5.863 -16.812 1 62.66 3 GLU B O 1
ATOM 903 N N . GLU B 1 4 ? -11.914 7.754 -16.203 1 83.5 4 GLU B N 1
ATOM 904 C CA . GLU B 1 4 ? -10.664 8.344 -15.75 1 83.5 4 GLU B CA 1
ATOM 905 C C . GLU B 1 4 ? -10.047 7.516 -14.625 1 83.5 4 GLU B C 1
ATOM 907 O O . GLU B 1 4 ? -10.719 7.195 -13.648 1 83.5 4 GLU B O 1
ATOM 912 N N . LYS B 1 5 ? -8.953 6.934 -14.906 1 94.19 5 LYS B N 1
ATOM 913 C CA . LYS B 1 5 ? -8.203 6.156 -13.922 1 94.19 5 LYS B CA 1
ATOM 914 C C . LYS B 1 5 ? -7.855 7.008 -12.703 1 94.19 5 LYS B C 1
ATOM 916 O O . LYS B 1 5 ? -7.516 8.188 -12.836 1 94.19 5 LYS B O 1
ATOM 921 N N . LEU B 1 6 ? -8.094 6.445 -11.57 1 98.44 6 LEU B N 1
ATOM 922 C CA . LEU B 1 6 ? -7.633 7.098 -10.344 1 98.44 6 LEU B CA 1
ATOM 923 C C . LEU B 1 6 ? -6.137 6.887 -10.148 1 98.44 6 LEU B C 1
ATOM 925 O O . LEU B 1 6 ? -5.449 7.758 -9.609 1 98.44 6 LEU B O 1
ATOM 929 N N . ILE B 1 7 ? -5.699 5.688 -10.609 1 98.5 7 ILE B N 1
ATOM 930 C CA . ILE B 1 7 ? -4.285 5.359 -10.461 1 98.5 7 ILE B CA 1
ATOM 931 C C . ILE B 1 7 ? -3.814 4.555 -11.672 1 98.5 7 ILE B C 1
ATOM 933 O O . ILE B 1 7 ? -4.547 3.701 -12.18 1 98.5 7 ILE B O 1
ATOM 937 N N . ASP B 1 8 ? -2.654 4.855 -12.117 1 98.19 8 ASP B N 1
ATOM 938 C CA . ASP B 1 8 ? -2.01 4.105 -13.188 1 98.19 8 ASP B CA 1
ATOM 939 C C . ASP B 1 8 ? -0.711 3.461 -12.711 1 98.19 8 ASP B C 1
ATOM 941 O O . ASP B 1 8 ? 0.256 4.16 -12.398 1 98.19 8 ASP B O 1
ATOM 945 N N . THR B 1 9 ? -0.724 2.141 -12.68 1 98.19 9 THR B N 1
ATOM 946 C CA . THR B 1 9 ? 0.447 1.432 -12.172 1 98.19 9 THR B CA 1
ATOM 947 C C . THR B 1 9 ? 1.108 0.62 -13.281 1 98.19 9 THR B C 1
ATOM 949 O O . THR B 1 9 ? 1.93 -0.258 -13.008 1 98.19 9 THR B O 1
ATOM 952 N N . ARG B 1 10 ? 0.806 0.835 -14.539 1 97.94 10 ARG B N 1
ATOM 953 C CA . ARG B 1 10 ? 1.313 0.018 -15.633 1 97.94 10 ARG B CA 1
ATOM 954 C C . ARG B 1 10 ? 2.836 0.084 -15.711 1 97.94 10 ARG B C 1
ATOM 956 O O . ARG B 1 10 ? 3.498 -0.938 -15.898 1 97.94 10 ARG B O 1
ATOM 963 N N . GLY B 1 11 ? 3.348 1.295 -15.57 1 98.38 11 GLY B N 1
ATOM 964 C CA . GLY B 1 11 ? 4.797 1.427 -15.555 1 98.38 11 GLY B CA 1
ATOM 965 C C . GLY B 1 11 ? 5.449 0.663 -14.414 1 98.38 11 GLY B C 1
ATOM 966 O O . GLY B 1 11 ? 6.457 -0.021 -14.617 1 98.38 11 GLY B O 1
ATOM 967 N N . LEU B 1 12 ? 4.883 0.743 -13.258 1 98.62 12 LEU B N 1
ATOM 968 C CA . LEU B 1 12 ? 5.426 0.09 -12.07 1 98.62 12 LEU B CA 1
ATOM 969 C C . LEU B 1 12 ? 5.32 -1.427 -12.188 1 98.62 12 LEU B C 1
ATOM 971 O O . LEU B 1 12 ? 6.273 -2.145 -11.875 1 98.62 12 LEU B O 1
ATOM 975 N N . THR B 1 13 ? 4.145 -1.937 -12.648 1 98.69 13 THR B N 1
ATOM 976 C CA . THR B 1 13 ? 3.949 -3.377 -12.781 1 98.69 13 THR B CA 1
ATOM 977 C C . THR B 1 13 ? 4.926 -3.965 -13.789 1 98.69 13 THR B C 1
ATOM 979 O O . THR B 1 13 ? 5.473 -5.047 -13.578 1 98.69 13 THR B O 1
ATOM 982 N N . ALA B 1 14 ? 5.176 -3.209 -14.844 1 98.62 14 ALA B N 1
ATOM 983 C CA . ALA B 1 14 ? 6.141 -3.668 -15.844 1 98.62 14 ALA B CA 1
ATOM 984 C C . ALA B 1 14 ? 7.551 -3.717 -15.258 1 98.62 14 ALA B C 1
ATOM 986 O O . ALA B 1 14 ? 8.289 -4.676 -15.484 1 98.62 14 ALA B O 1
ATOM 987 N N . ALA B 1 15 ? 7.914 -2.732 -14.523 1 98.62 15 ALA B N 1
ATOM 988 C CA . ALA B 1 15 ? 9.234 -2.658 -13.906 1 98.62 15 ALA B CA 1
ATOM 989 C C . ALA B 1 15 ? 9.438 -3.779 -12.891 1 98.62 15 ALA B C 1
ATOM 991 O O . ALA B 1 15 ? 10.492 -4.414 -12.852 1 98.62 15 ALA B O 1
ATOM 992 N N . LEU B 1 16 ? 8.406 -4.035 -12.086 1 98.75 16 LEU B N 1
ATOM 993 C CA . LEU B 1 16 ? 8.484 -5.082 -11.078 1 98.75 16 LEU B CA 1
ATOM 994 C C . LEU B 1 16 ? 8.586 -6.461 -11.719 1 98.75 16 LEU B C 1
ATOM 996 O O . LEU B 1 16 ? 9.336 -7.316 -11.25 1 98.75 16 LEU B O 1
ATOM 1000 N N . GLN B 1 17 ? 7.824 -6.645 -12.773 1 98.75 17 GLN B N 1
ATOM 1001 C CA . GLN B 1 17 ? 7.902 -7.922 -13.477 1 98.75 17 GLN B CA 1
ATOM 1002 C C . GLN B 1 17 ? 9.289 -8.141 -14.07 1 98.75 17 GLN B C 1
ATOM 1004 O O . GLN B 1 17 ? 9.859 -9.227 -13.953 1 98.75 17 GLN B O 1
ATOM 1009 N N . ARG B 1 18 ? 9.797 -7.117 -14.719 1 98.5 18 ARG B N 1
ATOM 1010 C CA . ARG B 1 18 ? 11.141 -7.199 -15.281 1 98.5 18 ARG B CA 1
ATOM 1011 C C . ARG B 1 18 ? 12.172 -7.508 -14.203 1 98.5 18 ARG B C 1
ATOM 1013 O O . ARG B 1 18 ? 13.055 -8.344 -14.406 1 98.5 18 ARG B O 1
ATOM 1020 N N . PHE B 1 19 ? 12.109 -6.828 -13.125 1 98.5 19 PHE B N 1
ATOM 1021 C CA . PHE B 1 19 ? 13 -7.023 -11.984 1 98.5 19 PHE B CA 1
ATOM 1022 C C . PHE B 1 19 ? 12.977 -8.477 -11.523 1 98.5 19 PHE B C 1
ATOM 1024 O O . PHE B 1 19 ? 14.023 -9.078 -11.297 1 98.5 19 PHE B O 1
ATOM 1031 N N . ALA B 1 20 ? 11.758 -9.039 -11.352 1 98.38 20 ALA B N 1
ATOM 1032 C CA . ALA B 1 20 ? 11.594 -10.422 -10.914 1 98.38 20 ALA B CA 1
ATOM 1033 C C . ALA B 1 20 ? 12.125 -11.398 -11.961 1 98.38 20 ALA B C 1
ATOM 1035 O O . ALA B 1 20 ? 12.797 -12.375 -11.625 1 98.38 20 ALA B O 1
ATOM 1036 N N . ASP B 1 21 ? 11.844 -11.102 -13.242 1 98.62 21 ASP B N 1
ATOM 1037 C CA . ASP B 1 21 ? 12.273 -11.961 -14.336 1 98.62 21 ASP B CA 1
ATOM 1038 C C . ASP B 1 21 ? 13.797 -12.047 -14.398 1 98.62 21 ASP B C 1
ATOM 1040 O O . ASP B 1 21 ? 14.367 -13.141 -14.492 1 98.62 21 ASP B O 1
ATOM 1044 N N . GLU B 1 22 ? 14.414 -10.984 -14.289 1 98.25 22 GLU B N 1
ATOM 1045 C CA . GLU B 1 22 ? 15.867 -10.891 -14.43 1 98.25 22 GLU B CA 1
ATOM 1046 C C . GLU B 1 22 ? 16.578 -11.656 -13.32 1 98.25 22 GLU B C 1
ATOM 1048 O O . GLU B 1 22 ? 17.703 -12.133 -13.508 1 98.25 22 GLU B O 1
ATOM 1053 N N . ARG B 1 23 ? 15.891 -11.852 -12.219 1 97.88 23 ARG B N 1
ATOM 1054 C CA . ARG B 1 23 ? 16.547 -12.398 -11.039 1 97.88 23 ARG B CA 1
ATOM 1055 C C . ARG B 1 23 ? 15.992 -13.766 -10.68 1 97.88 23 ARG B C 1
ATOM 1057 O O . ARG B 1 23 ? 16.438 -14.391 -9.711 1 97.88 23 ARG B O 1
ATOM 1064 N N . GLY B 1 24 ? 15 -14.195 -11.469 1 97.69 24 GLY B N 1
ATOM 1065 C CA . GLY B 1 24 ? 14.375 -15.484 -11.227 1 97.69 24 GLY B CA 1
ATOM 1066 C C . GLY B 1 24 ? 13.57 -15.523 -9.945 1 97.69 24 GLY B C 1
ATOM 1067 O O . GLY B 1 24 ? 13.562 -16.547 -9.242 1 97.69 24 GLY B O 1
ATOM 1068 N N . TRP B 1 25 ? 12.938 -14.422 -9.555 1 97.75 25 TRP B N 1
ATOM 1069 C CA . TRP B 1 25 ? 12.281 -14.297 -8.258 1 97.75 25 TRP B CA 1
ATOM 1070 C C . TRP B 1 25 ? 10.805 -14.68 -8.352 1 97.75 25 TRP B C 1
ATOM 1072 O O . TRP B 1 25 ? 10.117 -14.781 -7.34 1 97.75 25 TRP B O 1
ATOM 1082 N N . ASN B 1 26 ? 10.305 -14.992 -9.562 1 97.81 26 ASN B N 1
ATOM 1083 C CA . ASN B 1 26 ? 8.883 -15.234 -9.734 1 97.81 26 ASN B CA 1
ATOM 1084 C C . ASN B 1 26 ? 8.398 -16.391 -8.875 1 97.81 26 ASN B C 1
ATOM 1086 O O . ASN B 1 26 ? 7.316 -16.344 -8.289 1 97.81 26 ASN B O 1
ATOM 1090 N N . ARG B 1 27 ? 9.164 -17.453 -8.781 1 96.5 27 ARG B N 1
ATOM 1091 C CA . ARG B 1 27 ? 8.773 -18.641 -8.016 1 96.5 27 ARG B CA 1
ATOM 1092 C C . ARG B 1 27 ? 8.68 -18.312 -6.527 1 96.5 27 ARG B C 1
ATOM 1094 O O . ARG B 1 27 ? 7.969 -19 -5.785 1 96.5 27 ARG B O 1
ATOM 1101 N N . HIS B 1 28 ? 9.461 -17.297 -6.039 1 96.81 28 HIS B N 1
ATOM 1102 C CA . HIS B 1 28 ? 9.492 -16.922 -4.633 1 96.81 28 HIS B CA 1
ATOM 1103 C C . HIS B 1 28 ? 8.43 -15.859 -4.332 1 96.81 28 HIS B C 1
ATOM 1105 O O . HIS B 1 28 ? 8.117 -15.602 -3.166 1 96.81 28 HIS B O 1
ATOM 1111 N N . HIS B 1 29 ? 7.906 -15.273 -5.395 1 97.88 29 HIS B N 1
ATOM 1112 C CA . HIS B 1 29 ? 6.902 -14.234 -5.215 1 97.88 29 HIS B CA 1
ATOM 1113 C C . HIS B 1 29 ? 5.496 -14.828 -5.176 1 97.88 29 HIS B C 1
ATOM 1115 O O . HIS B 1 29 ? 4.629 -14.422 -5.953 1 97.88 29 HIS B O 1
ATOM 1121 N N . THR B 1 30 ? 5.309 -15.727 -4.168 1 98.06 30 THR B N 1
ATOM 1122 C CA . THR B 1 30 ? 3.963 -16.234 -3.908 1 98.06 30 THR B CA 1
ATOM 1123 C C . THR B 1 30 ? 3.139 -15.195 -3.141 1 98.06 30 THR B C 1
ATOM 1125 O O . THR B 1 30 ? 3.693 -14.328 -2.467 1 98.06 30 THR B O 1
ATOM 1128 N N . PRO B 1 31 ? 1.818 -15.336 -3.195 1 98.56 31 PRO B N 1
ATOM 1129 C CA . PRO B 1 31 ? 0.987 -14.383 -2.463 1 98.56 31 PRO B CA 1
ATOM 1130 C C . PRO B 1 31 ? 1.324 -14.32 -0.976 1 98.56 31 PRO B C 1
ATOM 1132 O O . PRO B 1 31 ? 1.428 -13.234 -0.404 1 98.56 31 PRO B O 1
ATOM 1135 N N . ARG B 1 32 ? 1.595 -15.422 -0.351 1 98.44 32 ARG B N 1
ATOM 1136 C CA . ARG B 1 32 ? 1.848 -15.445 1.086 1 98.44 32 ARG B CA 1
ATOM 1137 C C . ARG B 1 32 ? 3.223 -14.867 1.408 1 98.44 32 ARG B C 1
ATOM 1139 O O . ARG B 1 32 ? 3.393 -14.172 2.412 1 98.44 32 ARG B O 1
ATOM 1146 N N . ASN B 1 33 ? 4.25 -15.188 0.515 1 98.44 33 ASN B N 1
ATOM 1147 C CA . ASN B 1 33 ? 5.559 -14.562 0.704 1 98.44 33 ASN B CA 1
ATOM 1148 C C . ASN B 1 33 ? 5.484 -13.047 0.589 1 98.44 33 ASN B C 1
ATOM 1150 O O . ASN B 1 33 ? 6.078 -12.328 1.394 1 98.44 33 ASN B O 1
ATOM 1154 N N . LEU B 1 34 ? 4.793 -12.625 -0.408 1 98.75 34 LEU B N 1
ATOM 1155 C CA . LEU B 1 34 ? 4.676 -11.188 -0.652 1 98.75 34 LEU B CA 1
ATOM 1156 C C . LEU B 1 34 ? 3.898 -10.508 0.47 1 98.75 34 LEU B C 1
ATOM 1158 O O . LEU B 1 34 ? 4.234 -9.391 0.876 1 98.75 34 LEU B O 1
ATOM 1162 N N . LEU B 1 35 ? 2.879 -11.195 0.978 1 98.81 35 LEU B N 1
ATOM 1163 C CA . LEU B 1 35 ? 2.148 -10.672 2.127 1 98.81 35 LEU B CA 1
ATOM 1164 C C . LEU B 1 35 ? 3.064 -10.531 3.338 1 98.81 35 LEU B C 1
ATOM 1166 O O . LEU B 1 35 ? 3.006 -9.531 4.055 1 98.81 35 LEU B O 1
ATOM 1170 N N . LEU B 1 36 ? 3.857 -11.531 3.574 1 98.62 36 LEU B N 1
ATOM 1171 C CA . LEU B 1 36 ? 4.789 -11.477 4.699 1 98.62 36 LEU B CA 1
ATOM 1172 C C . LEU B 1 36 ? 5.762 -10.312 4.543 1 98.62 36 LEU B C 1
ATOM 1174 O O . LEU B 1 36 ? 6.031 -9.594 5.504 1 98.62 36 LEU B O 1
ATOM 1178 N N . ALA B 1 37 ? 6.305 -10.125 3.342 1 98.75 37 ALA B N 1
ATOM 1179 C CA . ALA B 1 37 ? 7.18 -8.992 3.064 1 98.75 37 ALA B CA 1
ATOM 1180 C C . ALA B 1 37 ? 6.457 -7.668 3.311 1 98.75 37 ALA B C 1
ATOM 1182 O O . ALA B 1 37 ? 7.02 -6.75 3.912 1 98.75 37 ALA B O 1
ATOM 1183 N N . LEU B 1 38 ? 5.219 -7.605 2.814 1 98.88 38 LEU B N 1
ATOM 1184 C CA . LEU B 1 38 ? 4.406 -6.406 3.002 1 98.88 38 LEU B CA 1
ATOM 1185 C C . LEU B 1 38 ? 4.238 -6.094 4.484 1 98.88 38 LEU B C 1
ATOM 1187 O O . LEU B 1 38 ? 4.43 -4.949 4.906 1 98.88 38 LEU B O 1
ATOM 1191 N N . VAL B 1 39 ? 3.918 -7.129 5.285 1 98.88 39 VAL B N 1
ATOM 1192 C CA . VAL B 1 39 ? 3.76 -6.965 6.727 1 98.88 39 VAL B CA 1
ATOM 1193 C C . VAL B 1 39 ? 5.066 -6.469 7.336 1 98.88 39 VAL B C 1
ATOM 1195 O O . VAL B 1 39 ? 5.062 -5.566 8.172 1 98.88 39 VAL B O 1
ATOM 1198 N N . GLY B 1 40 ? 6.168 -7 6.926 1 98.81 40 GLY B N 1
ATOM 1199 C CA . GLY B 1 40 ? 7.465 -6.539 7.391 1 98.81 40 GLY B CA 1
ATOM 1200 C C . GLY B 1 40 ? 7.723 -5.078 7.086 1 98.81 40 GLY B C 1
ATOM 1201 O O . GLY B 1 40 ? 8.156 -4.324 7.957 1 98.81 40 GLY B O 1
ATOM 1202 N N . GLU B 1 41 ? 7.441 -4.707 5.852 1 98.88 41 GLU B N 1
ATOM 1203 C CA . GLU B 1 41 ? 7.699 -3.33 5.438 1 98.88 41 GLU B CA 1
ATOM 1204 C C . GLU B 1 41 ? 6.789 -2.352 6.176 1 98.88 41 GLU B C 1
ATOM 1206 O O . GLU B 1 41 ? 7.191 -1.225 6.469 1 98.88 41 GLU B O 1
ATOM 1211 N N . VAL B 1 42 ? 5.547 -2.754 6.406 1 98.88 42 VAL B N 1
ATOM 1212 C CA . VAL B 1 42 ? 4.652 -1.907 7.188 1 98.88 42 VAL B CA 1
ATOM 1213 C C . VAL B 1 42 ? 5.176 -1.784 8.617 1 98.88 42 VAL B C 1
ATOM 1215 O O . VAL B 1 42 ? 5.051 -0.728 9.242 1 98.88 42 VAL B O 1
ATOM 1218 N N . GLY B 1 43 ? 5.707 -2.844 9.133 1 98.81 43 GLY B N 1
ATOM 1219 C CA . GLY B 1 43 ? 6.383 -2.762 10.422 1 98.81 43 GLY B CA 1
ATOM 1220 C C . GLY B 1 43 ? 7.523 -1.761 10.43 1 98.81 43 GLY B C 1
ATOM 1221 O O . GLY B 1 43 ? 7.66 -0.976 11.375 1 98.81 43 GLY B O 1
ATOM 1222 N N . GLU B 1 44 ? 8.398 -1.817 9.375 1 98.88 44 GLU B N 1
ATOM 1223 C CA . GLU B 1 44 ? 9.492 -0.86 9.266 1 98.88 44 GLU B CA 1
ATOM 1224 C C . GLU B 1 44 ? 8.969 0.57 9.172 1 98.88 44 GLU B C 1
ATOM 1226 O O . GLU B 1 44 ? 9.531 1.485 9.773 1 98.88 44 GLU B O 1
ATOM 1231 N N . LEU B 1 45 ? 7.918 0.751 8.461 1 98.88 45 LEU B N 1
ATOM 1232 C CA . LEU B 1 45 ? 7.285 2.064 8.367 1 98.88 45 LEU B CA 1
ATOM 1233 C C . LEU B 1 45 ? 6.766 2.508 9.734 1 98.88 45 LEU B C 1
ATOM 1235 O O . LEU B 1 45 ? 6.973 3.652 10.141 1 98.88 45 LEU B O 1
ATOM 1239 N N . ALA B 1 46 ? 6.129 1.632 10.445 1 98.75 46 ALA B N 1
ATOM 1240 C CA . ALA B 1 46 ? 5.574 1.934 11.766 1 98.75 46 ALA B CA 1
ATOM 1241 C C . ALA B 1 46 ? 6.68 2.326 12.742 1 98.75 46 ALA B C 1
ATOM 1243 O O . ALA B 1 46 ? 6.473 3.18 13.609 1 98.75 46 ALA B O 1
ATOM 1244 N N . GLU B 1 47 ? 7.82 1.723 12.617 1 98.69 47 GLU B N 1
ATOM 1245 C CA . GLU B 1 47 ? 8.953 2 13.492 1 98.69 47 GLU B CA 1
ATOM 1246 C C . GLU B 1 47 ? 9.336 3.479 13.453 1 98.69 47 GLU B C 1
ATOM 1248 O O . GLU B 1 47 ? 9.75 4.047 14.469 1 98.69 47 GLU B O 1
ATOM 1253 N N . ILE B 1 48 ? 9.188 4.117 12.305 1 98.5 48 ILE B N 1
ATOM 1254 C CA . ILE B 1 48 ? 9.539 5.52 12.125 1 98.5 48 ILE B CA 1
ATOM 1255 C C . ILE B 1 48 ? 8.695 6.387 13.062 1 98.5 48 ILE B C 1
ATOM 1257 O O . ILE B 1 48 ? 9.188 7.383 13.602 1 98.5 48 ILE B O 1
ATOM 1261 N N . PHE B 1 49 ? 7.473 5.91 13.32 1 98.44 49 PHE B N 1
ATOM 1262 C CA . PHE B 1 49 ? 6.508 6.73 14.047 1 98.44 49 PHE B CA 1
ATOM 1263 C C . PHE B 1 49 ? 6.434 6.309 15.508 1 98.44 49 PHE B C 1
ATOM 1265 O O . PHE B 1 49 ? 5.816 6.992 16.328 1 98.44 49 PHE B O 1
ATOM 1272 N N . GLN B 1 50 ? 6.961 5.117 15.867 1 96.81 50 GLN B N 1
ATOM 1273 C CA . GLN B 1 50 ? 6.711 4.391 17.109 1 96.81 50 GLN B CA 1
ATOM 1274 C C . GLN B 1 50 ? 6.879 5.297 18.328 1 96.81 50 GLN B C 1
ATOM 1276 O O . GLN B 1 50 ? 6.105 5.215 19.281 1 96.81 50 GLN B O 1
ATOM 1281 N N . TRP B 1 51 ? 7.828 6.324 18.266 1 95.62 51 TRP B N 1
ATOM 1282 C CA . TRP B 1 51 ? 8.117 7.117 19.453 1 95.62 51 TRP B CA 1
ATOM 1283 C C . TRP B 1 51 ? 7.93 8.602 19.172 1 95.62 51 TRP B C 1
ATOM 1285 O O . TRP B 1 51 ? 8.359 9.445 19.969 1 95.62 51 TRP B O 1
ATOM 1295 N N . LEU B 1 52 ? 7.324 8.922 18.078 1 97.06 52 LEU B N 1
ATOM 1296 C CA . LEU B 1 52 ? 7.043 10.312 17.734 1 97.06 52 LEU B CA 1
ATOM 1297 C C . LEU B 1 52 ? 5.676 10.734 18.266 1 97.06 52 LEU B C 1
ATOM 1299 O O . LEU B 1 52 ? 4.73 9.945 18.25 1 97.06 52 LEU B O 1
ATOM 1303 N N . ASP B 1 53 ? 5.672 11.945 18.781 1 96.62 53 ASP B N 1
ATOM 1304 C CA . ASP B 1 53 ? 4.344 12.508 18.984 1 96.62 53 ASP B CA 1
ATOM 1305 C C . ASP B 1 53 ? 3.785 13.094 17.688 1 96.62 53 ASP B C 1
ATOM 1307 O O . ASP B 1 53 ? 4.445 13.055 16.656 1 96.62 53 ASP B O 1
ATOM 1311 N N . ASP B 1 54 ? 2.557 13.609 17.75 1 95.94 54 ASP B N 1
ATOM 1312 C CA . ASP B 1 54 ? 1.854 14.023 16.547 1 95.94 54 ASP B CA 1
ATOM 1313 C C . ASP B 1 54 ? 2.576 15.188 15.859 1 95.94 54 ASP B C 1
ATOM 1315 O O . ASP B 1 54 ? 2.643 15.242 14.633 1 95.94 54 ASP B O 1
ATOM 1319 N N . ASP B 1 55 ? 3.068 16.078 16.656 1 96.44 55 ASP B N 1
ATOM 1320 C CA . ASP B 1 55 ? 3.764 17.234 16.094 1 96.44 55 ASP B CA 1
ATOM 1321 C C . ASP B 1 55 ? 5.027 16.812 15.352 1 96.44 55 ASP B C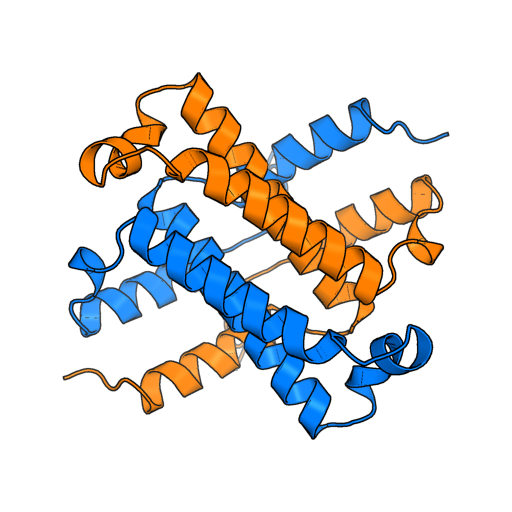 1
ATOM 1323 O O . ASP B 1 55 ? 5.273 17.25 14.234 1 96.44 55 ASP B O 1
ATOM 1327 N N . ALA B 1 56 ? 5.812 15.977 15.969 1 97.62 56 ALA B N 1
ATOM 1328 C CA . ALA B 1 56 ? 7.047 15.492 15.359 1 97.62 56 ALA B CA 1
ATOM 1329 C C . ALA B 1 56 ? 6.746 14.672 14.109 1 97.62 56 ALA B C 1
ATOM 1331 O O . ALA B 1 56 ? 7.453 14.781 13.102 1 97.62 56 ALA B O 1
ATOM 1332 N N . ALA B 1 57 ? 5.738 13.836 14.141 1 98 57 ALA B N 1
ATOM 1333 C CA . ALA B 1 57 ? 5.344 13.008 13 1 98 57 ALA B CA 1
ATOM 1334 C C . ALA B 1 57 ? 4.957 13.875 11.805 1 98 57 ALA B C 1
ATOM 1336 O O . ALA B 1 57 ? 5.27 13.531 10.656 1 98 57 ALA B O 1
ATOM 1337 N N . ALA B 1 58 ? 4.359 14.961 12.125 1 96.19 58 ALA B N 1
ATOM 1338 C CA . ALA B 1 58 ? 3.889 15.844 11.062 1 96.19 58 ALA B CA 1
ATOM 1339 C C . ALA B 1 58 ? 5.051 16.609 10.422 1 96.19 58 ALA B C 1
ATOM 1341 O O . ALA B 1 58 ? 4.922 17.141 9.32 1 96.19 58 ALA B O 1
ATOM 1342 N N . ARG B 1 59 ? 6.223 16.578 11.117 1 97.31 59 ARG B N 1
ATOM 1343 C CA . ARG B 1 59 ? 7.348 17.391 10.664 1 97.31 59 ARG B CA 1
ATOM 1344 C C . ARG B 1 59 ? 8.5 16.516 10.195 1 97.31 59 ARG B C 1
ATOM 1346 O O . ARG B 1 59 ? 9.648 16.969 10.117 1 97.31 59 ARG B O 1
ATOM 1353 N N . LEU B 1 60 ? 8.188 15.336 9.93 1 97.56 60 LEU B N 1
ATOM 1354 C CA . LEU B 1 60 ? 9.227 14.398 9.516 1 97.56 60 LEU B CA 1
ATOM 1355 C C . LEU B 1 60 ? 9.969 14.914 8.289 1 97.56 60 LEU B C 1
ATOM 1357 O O . LEU B 1 60 ? 11.156 14.641 8.117 1 97.56 60 LEU B O 1
ATOM 1361 N N . ARG B 1 61 ? 9.297 15.664 7.441 1 97.38 61 ARG B N 1
ATOM 1362 C CA . ARG B 1 61 ? 9.883 16.125 6.184 1 97.38 61 ARG B CA 1
ATOM 1363 C C . ARG B 1 61 ? 10.953 17.172 6.43 1 97.38 61 ARG B C 1
ATOM 1365 O O . ARG B 1 61 ? 11.758 17.469 5.543 1 97.38 61 ARG B O 1
ATOM 1372 N N . GLU B 1 62 ? 10.945 17.766 7.586 1 97.81 62 GLU B N 1
ATOM 1373 C CA . GLU B 1 62 ? 11.883 18.828 7.914 1 97.81 62 GLU B CA 1
ATOM 1374 C C . GLU B 1 62 ? 13.281 18.281 8.172 1 97.81 62 GLU B C 1
ATOM 1376 O O . GLU B 1 62 ? 14.258 19.031 8.164 1 97.81 62 GLU B O 1
ATOM 1381 N N . ASP B 1 63 ? 13.383 17.016 8.516 1 97.31 63 ASP B N 1
ATOM 1382 C CA . ASP B 1 63 ? 14.672 16.344 8.664 1 97.31 63 ASP B CA 1
ATOM 1383 C C . ASP B 1 63 ? 14.977 15.469 7.441 1 97.31 63 ASP B C 1
ATOM 1385 O O . ASP B 1 63 ? 14.359 14.414 7.258 1 97.31 63 ASP B O 1
ATOM 1389 N N . PRO B 1 64 ? 15.914 15.859 6.664 1 97.75 64 PRO B N 1
ATOM 1390 C CA . PRO B 1 64 ? 16.172 15.188 5.387 1 97.75 64 PRO B CA 1
ATOM 1391 C C . PRO B 1 64 ? 16.422 13.688 5.551 1 97.75 64 PRO B C 1
ATOM 1393 O O . PRO B 1 64 ? 15.938 12.883 4.758 1 97.75 64 PRO B O 1
ATOM 1396 N N . ALA B 1 65 ? 17.203 13.312 6.57 1 97.81 65 ALA B N 1
ATOM 1397 C CA . ALA B 1 65 ? 17.5 11.898 6.781 1 97.81 65 ALA B CA 1
ATOM 1398 C C . ALA B 1 65 ? 16.25 11.109 7.141 1 97.81 65 ALA B C 1
ATOM 1400 O O . ALA B 1 65 ? 16.031 10.008 6.637 1 97.81 65 ALA B O 1
ATOM 1401 N N . GLN B 1 66 ? 15.422 11.648 8.016 1 97.19 66 GLN B N 1
ATOM 1402 C CA . GLN B 1 66 ? 14.188 10.984 8.406 1 97.19 66 GLN B CA 1
ATOM 1403 C C . GLN B 1 66 ? 13.203 10.922 7.246 1 97.19 66 GLN B C 1
ATOM 1405 O O . GLN B 1 66 ? 12.492 9.922 7.074 1 97.19 66 GLN B O 1
ATOM 1410 N N . PHE B 1 67 ? 13.211 12.008 6.508 1 98.38 67 PHE B N 1
ATOM 1411 C CA . PHE B 1 67 ? 12.297 12.039 5.371 1 98.38 67 PHE B CA 1
ATOM 1412 C C . PHE B 1 67 ? 12.711 11.023 4.316 1 98.38 67 PHE B C 1
ATOM 1414 O O . PHE B 1 67 ? 11.859 10.352 3.727 1 98.38 67 PHE B O 1
ATOM 1421 N N . THR B 1 68 ? 13.977 10.898 4.066 1 98.56 68 THR B N 1
ATOM 1422 C CA . THR B 1 68 ? 14.477 9.891 3.133 1 98.56 68 THR B CA 1
ATOM 1423 C C . THR B 1 68 ? 14.086 8.492 3.596 1 98.56 68 THR B C 1
ATOM 1425 O O . THR B 1 68 ? 13.633 7.672 2.795 1 98.56 68 THR B O 1
ATOM 1428 N N . HIS B 1 69 ? 14.297 8.242 4.863 1 98.56 69 HIS B N 1
ATOM 1429 C CA . HIS B 1 69 ? 13.938 6.949 5.43 1 98.56 69 HIS B CA 1
ATOM 1430 C C . HIS B 1 69 ? 12.445 6.68 5.281 1 98.56 69 HIS B C 1
ATOM 1432 O O . HIS B 1 69 ? 12.039 5.566 4.93 1 98.56 69 HIS B O 1
ATOM 1438 N N . LEU B 1 70 ? 11.602 7.688 5.5 1 98.81 70 LEU B N 1
ATOM 1439 C CA . LEU B 1 70 ? 10.156 7.582 5.332 1 98.81 70 LEU B CA 1
ATOM 1440 C C . LEU B 1 70 ? 9.805 7.246 3.887 1 98.81 70 LEU B C 1
ATOM 1442 O O . LEU B 1 70 ? 8.992 6.348 3.637 1 98.81 70 LEU B O 1
ATOM 1446 N N . GLN B 1 71 ? 10.383 7.957 2.965 1 98.88 71 GLN B N 1
ATOM 1447 C CA . GLN B 1 71 ? 10.141 7.719 1.546 1 98.88 71 GLN B CA 1
ATOM 1448 C C . GLN B 1 71 ? 10.492 6.285 1.163 1 98.88 71 GLN B C 1
ATOM 1450 O O . GLN B 1 71 ? 9.766 5.645 0.398 1 98.88 71 GLN B O 1
ATOM 1455 N N . GLU B 1 72 ? 11.57 5.805 1.728 1 98.88 72 GLU B N 1
ATOM 1456 C CA . GLU B 1 72 ? 12.031 4.453 1.411 1 98.88 72 GLU B CA 1
ATOM 1457 C C . GLU B 1 72 ? 11.031 3.406 1.904 1 98.88 72 GLU B C 1
ATOM 1459 O O . GLU B 1 72 ? 10.688 2.477 1.172 1 98.88 72 GLU B O 1
ATOM 1464 N N . GLU B 1 73 ? 10.594 3.586 3.131 1 98.94 73 GLU B N 1
ATOM 1465 C CA . GLU B 1 73 ? 9.695 2.582 3.691 1 98.94 73 GLU B CA 1
ATOM 1466 C C . GLU B 1 73 ? 8.32 2.646 3.035 1 98.94 73 GLU B C 1
ATOM 1468 O O . GLU B 1 73 ? 7.68 1.615 2.822 1 98.94 73 GLU B O 1
ATOM 1473 N N . ILE B 1 74 ? 7.805 3.828 2.695 1 98.94 74 ILE B N 1
ATOM 1474 C CA . ILE B 1 74 ? 6.543 3.963 1.979 1 98.94 74 ILE B CA 1
ATOM 1475 C C . ILE B 1 74 ? 6.652 3.301 0.608 1 98.94 74 ILE B C 1
ATOM 1477 O O . ILE B 1 74 ? 5.746 2.584 0.182 1 98.94 74 ILE B O 1
ATOM 1481 N N . ALA B 1 75 ? 7.777 3.543 -0.052 1 98.94 75 ALA B N 1
ATOM 1482 C CA . ALA B 1 75 ? 8.008 2.914 -1.351 1 98.94 75 ALA B CA 1
ATOM 1483 C C . ALA B 1 75 ? 8.016 1.393 -1.229 1 98.94 75 ALA B C 1
ATOM 1485 O O . ALA B 1 75 ? 7.418 0.695 -2.053 1 98.94 75 ALA B O 1
ATOM 1486 N N . ASP B 1 76 ? 8.695 0.869 -0.182 1 98.94 76 ASP B N 1
ATOM 1487 C CA . ASP B 1 76 ? 8.75 -0.577 0.007 1 98.94 76 ASP B CA 1
ATOM 1488 C C . ASP B 1 76 ? 7.352 -1.165 0.168 1 98.94 76 ASP B C 1
ATOM 1490 O O . ASP B 1 76 ? 7.039 -2.205 -0.416 1 98.94 76 ASP B O 1
ATOM 1494 N N . VAL B 1 77 ? 6.508 -0.493 0.924 1 98.94 77 VAL B N 1
ATOM 1495 C CA . VAL B 1 77 ? 5.137 -0.953 1.106 1 98.94 77 VAL B CA 1
ATOM 1496 C C . VAL B 1 77 ? 4.41 -0.959 -0.237 1 98.94 77 VAL B C 1
ATOM 1498 O O . VAL B 1 77 ? 3.754 -1.941 -0.591 1 98.94 77 VAL B O 1
ATOM 1501 N N . LEU B 1 78 ? 4.535 0.083 -0.984 1 98.94 78 LEU B N 1
ATOM 1502 C CA . LEU B 1 78 ? 3.844 0.193 -2.264 1 98.94 78 LEU B CA 1
ATOM 1503 C C . LEU B 1 78 ? 4.336 -0.87 -3.24 1 98.94 78 LEU B C 1
ATOM 1505 O O . LEU B 1 78 ? 3.539 -1.455 -3.979 1 98.94 78 LEU B O 1
ATOM 1509 N N . LEU B 1 79 ? 5.633 -1.14 -3.268 1 98.94 79 LEU B N 1
ATOM 1510 C CA . LEU B 1 79 ? 6.207 -2.127 -4.172 1 98.94 79 LEU B CA 1
ATOM 1511 C C . LEU B 1 79 ? 5.656 -3.52 -3.883 1 98.94 79 LEU B C 1
ATOM 1513 O O . LEU B 1 79 ? 5.195 -4.211 -4.793 1 98.94 79 LEU B O 1
ATOM 1517 N N . TYR B 1 80 ? 5.613 -3.879 -2.611 1 98.88 80 TYR B N 1
ATOM 1518 C CA . TYR B 1 80 ? 5.148 -5.219 -2.271 1 98.88 80 TYR B CA 1
ATOM 1519 C C . TYR B 1 80 ? 3.637 -5.328 -2.443 1 98.88 80 TYR B C 1
ATOM 1521 O O . TYR B 1 80 ? 3.125 -6.383 -2.828 1 98.88 80 TYR B O 1
ATOM 1529 N N . LEU B 1 81 ? 2.934 -4.277 -2.127 1 98.94 81 LEU B N 1
ATOM 1530 C CA . LEU B 1 81 ? 1.493 -4.285 -2.357 1 98.94 81 LEU B CA 1
ATOM 1531 C C . LEU B 1 81 ? 1.182 -4.469 -3.84 1 98.94 81 LEU B C 1
ATOM 1533 O O . LEU B 1 81 ? 0.305 -5.254 -4.199 1 98.94 81 LEU B O 1
ATOM 1537 N N . THR B 1 82 ? 1.856 -3.701 -4.676 1 98.94 82 THR B N 1
ATOM 1538 C CA . THR B 1 82 ? 1.648 -3.779 -6.121 1 98.94 82 THR B CA 1
ATOM 1539 C C . THR B 1 82 ? 1.994 -5.172 -6.641 1 98.94 82 THR B C 1
ATOM 1541 O O . THR B 1 82 ? 1.246 -5.742 -7.438 1 98.94 82 THR B O 1
ATOM 1544 N N . ARG B 1 83 ? 3.123 -5.766 -6.164 1 98.88 83 ARG B N 1
ATOM 1545 C CA . ARG B 1 83 ? 3.51 -7.102 -6.605 1 98.88 83 ARG B CA 1
ATOM 1546 C C . ARG B 1 83 ? 2.49 -8.141 -6.152 1 98.88 83 ARG B C 1
ATOM 1548 O O . ARG B 1 83 ? 2.158 -9.062 -6.906 1 98.88 83 ARG B O 1
ATOM 1555 N N . LEU B 1 84 ? 1.998 -7.961 -4.953 1 98.94 84 LEU B N 1
ATOM 1556 C CA . LEU B 1 84 ? 0.958 -8.859 -4.453 1 98.94 84 LEU B CA 1
ATOM 1557 C C . LEU B 1 84 ? -0.289 -8.781 -5.328 1 98.94 84 LEU B C 1
ATOM 1559 O O . LEU B 1 84 ? -0.862 -9.812 -5.688 1 98.94 84 LEU B O 1
ATOM 1563 N N . ALA B 1 85 ? -0.706 -7.574 -5.633 1 98.88 85 ALA B N 1
ATOM 1564 C CA . ALA B 1 85 ? -1.857 -7.395 -6.512 1 98.88 85 ALA B CA 1
ATOM 1565 C C . ALA B 1 85 ? -1.633 -8.078 -7.855 1 98.88 85 ALA B C 1
ATOM 1567 O O . ALA B 1 85 ? -2.537 -8.727 -8.391 1 98.88 85 ALA B O 1
ATOM 1568 N N . MET B 1 86 ? -0.445 -7.965 -8.367 1 98.81 86 MET B N 1
ATOM 1569 C CA . MET B 1 86 ? -0.108 -8.562 -9.656 1 98.81 86 MET B CA 1
ATOM 1570 C C . MET B 1 86 ? -0.27 -10.078 -9.617 1 98.81 86 MET B C 1
ATOM 1572 O O . MET B 1 86 ? -0.949 -10.656 -10.461 1 98.81 86 MET B O 1
ATOM 1576 N N . VAL B 1 87 ? 0.275 -10.703 -8.594 1 98.31 87 VAL B N 1
ATOM 1577 C CA . VAL B 1 87 ? 0.339 -12.156 -8.602 1 98.31 87 VAL B CA 1
ATOM 1578 C C . VAL B 1 87 ? -1.014 -12.742 -8.195 1 98.31 87 VAL B C 1
ATOM 1580 O O . VAL B 1 87 ? -1.283 -13.922 -8.43 1 98.31 87 VAL B O 1
ATOM 1583 N N . THR B 1 88 ? -1.88 -11.93 -7.613 1 98.56 88 THR B N 1
ATOM 1584 C CA . THR B 1 88 ? -3.207 -12.398 -7.227 1 98.56 88 THR B CA 1
ATOM 1585 C C . THR B 1 88 ? -4.246 -11.992 -8.266 1 98.56 88 THR B C 1
ATOM 1587 O O . THR B 1 88 ? -5.418 -12.359 -8.156 1 98.56 88 THR B O 1
ATOM 1590 N N . GLY B 1 89 ? -3.859 -11.078 -9.227 1 98.44 89 GLY B N 1
ATOM 1591 C CA . GLY B 1 89 ? -4.746 -10.711 -10.32 1 98.44 89 GLY B CA 1
ATOM 1592 C C . GLY B 1 89 ? -5.629 -9.523 -10 1 98.44 89 GLY B C 1
ATOM 1593 O O . GLY B 1 89 ? -6.629 -9.289 -10.68 1 98.44 89 GLY B O 1
ATOM 1594 N N . VAL B 1 90 ? -5.262 -8.812 -8.992 1 98.75 90 VAL B N 1
ATOM 1595 C CA . VAL B 1 90 ? -6.059 -7.656 -8.594 1 98.75 90 VAL B CA 1
ATOM 1596 C C . VAL B 1 90 ? -5.695 -6.457 -9.461 1 98.75 90 VAL B C 1
ATOM 1598 O O . VAL B 1 90 ? -4.516 -6.117 -9.602 1 98.75 90 VAL B O 1
ATOM 1601 N N . ASP B 1 91 ? -6.684 -5.836 -10.039 1 98.5 91 ASP B N 1
ATOM 1602 C CA . ASP B 1 91 ? -6.543 -4.547 -10.703 1 98.5 91 ASP B CA 1
ATOM 1603 C C . ASP B 1 91 ? -6.648 -3.398 -9.703 1 98.5 91 ASP B C 1
ATOM 1605 O O . ASP B 1 91 ? -7.742 -3.066 -9.242 1 98.5 91 ASP B O 1
ATOM 1609 N N . LEU B 1 92 ? -5.559 -2.756 -9.453 1 98.75 92 LEU B N 1
ATOM 1610 C CA . LEU B 1 92 ? -5.504 -1.774 -8.375 1 98.75 92 LEU B CA 1
ATOM 1611 C C . LEU B 1 92 ? -6.441 -0.606 -8.656 1 98.75 92 LEU B C 1
ATOM 1613 O O . LEU B 1 92 ? -7.102 -0.104 -7.742 1 98.75 92 LEU B O 1
ATOM 1617 N N . ASP B 1 93 ? -6.469 -0.142 -9.875 1 98.75 93 ASP B N 1
ATOM 1618 C CA . ASP B 1 93 ? -7.336 0.988 -10.203 1 98.75 93 ASP B CA 1
ATOM 1619 C C . ASP B 1 93 ? -8.805 0.629 -9.992 1 98.75 93 ASP B C 1
ATOM 1621 O O . ASP B 1 93 ? -9.555 1.386 -9.367 1 98.75 93 ASP B O 1
ATOM 1625 N N . ALA B 1 94 ? -9.195 -0.514 -10.523 1 98.62 94 ALA B N 1
ATOM 1626 C CA . ALA B 1 94 ? -10.578 -0.954 -10.352 1 98.62 94 ALA B CA 1
ATOM 1627 C C . ALA B 1 94 ? -10.914 -1.141 -8.875 1 98.62 94 ALA B C 1
ATOM 1629 O O . ALA B 1 94 ? -12.008 -0.771 -8.43 1 98.62 94 ALA B O 1
ATOM 1630 N N . ALA B 1 95 ? -10.016 -1.719 -8.117 1 98.75 95 ALA B N 1
ATOM 1631 C CA . ALA B 1 95 ? -10.234 -1.982 -6.695 1 98.75 95 ALA B CA 1
ATOM 1632 C C . ALA B 1 95 ? -10.43 -0.683 -5.922 1 98.75 95 ALA B C 1
ATOM 1634 O O . ALA B 1 95 ? -11.336 -0.583 -5.086 1 98.75 95 ALA B O 1
ATOM 1635 N N . VAL B 1 96 ? -9.602 0.309 -6.199 1 98.62 96 VAL B N 1
ATOM 1636 C CA . VAL B 1 96 ? -9.695 1.552 -5.441 1 98.62 96 VAL B CA 1
ATOM 1637 C C . VAL B 1 96 ? -10.945 2.322 -5.863 1 98.62 96 VAL B C 1
ATOM 1639 O O . VAL B 1 96 ? -11.594 2.969 -5.035 1 98.62 96 VAL B O 1
ATOM 1642 N N . ARG B 1 97 ? -11.289 2.299 -7.148 1 98.56 97 ARG B N 1
ATOM 1643 C CA . ARG B 1 97 ? -12.516 2.949 -7.586 1 98.56 97 ARG B CA 1
ATOM 1644 C C . ARG B 1 97 ? -13.734 2.35 -6.883 1 98.56 97 ARG B C 1
ATOM 1646 O O . ARG B 1 97 ? -14.586 3.082 -6.379 1 98.56 97 ARG B O 1
ATOM 1653 N N . ASP B 1 98 ? -13.805 1.038 -6.902 1 98.5 98 ASP B N 1
ATOM 1654 C CA . ASP B 1 98 ? -14.898 0.349 -6.227 1 98.5 98 ASP B CA 1
ATOM 1655 C C . ASP B 1 98 ? -14.93 0.694 -4.742 1 98.5 98 ASP B C 1
ATOM 1657 O O . ASP B 1 98 ? -16 0.946 -4.18 1 98.5 98 ASP B O 1
ATOM 1661 N N . LYS B 1 99 ? -13.773 0.693 -4.105 1 98.62 99 LYS B N 1
ATOM 1662 C CA . LYS B 1 99 ? -13.711 0.947 -2.67 1 98.62 99 LYS B CA 1
ATOM 1663 C C . LYS B 1 99 ? -14.125 2.381 -2.348 1 98.62 99 LYS B C 1
ATOM 1665 O O . LYS B 1 99 ? -14.758 2.635 -1.322 1 98.62 99 LYS B O 1
ATOM 1670 N N . MET B 1 100 ? -13.75 3.303 -3.168 1 98 100 MET B N 1
ATOM 1671 C CA . MET B 1 100 ? -14.141 4.695 -2.977 1 98 100 MET B CA 1
ATOM 1672 C C . MET B 1 100 ? -15.664 4.848 -3.031 1 98 100 MET B C 1
ATOM 1674 O O . MET B 1 100 ? -16.234 5.625 -2.27 1 98 100 MET B O 1
ATOM 1678 N N . VAL B 1 101 ? -16.266 4.18 -3.979 1 98 101 VAL B N 1
ATOM 1679 C CA . VAL B 1 101 ? -17.719 4.203 -4.078 1 98 101 VAL B CA 1
ATOM 1680 C C . VAL B 1 101 ? -18.344 3.633 -2.801 1 98 101 VAL B C 1
ATOM 1682 O O . VAL B 1 101 ? -19.25 4.23 -2.223 1 98 101 VAL B O 1
ATOM 1685 N N . LYS B 1 102 ? -17.859 2.529 -2.312 1 98.44 102 LYS B N 1
ATOM 1686 C CA . LYS B 1 102 ? -18.359 1.895 -1.098 1 98.44 102 LYS B CA 1
ATOM 1687 C C . LYS B 1 102 ? -18.172 2.799 0.116 1 98.44 102 LYS B C 1
ATOM 1689 O O . LYS B 1 102 ? -19.047 2.891 0.975 1 98.44 102 LYS B O 1
ATOM 1694 N N . ASN B 1 103 ? -17 3.449 0.206 1 97.88 103 ASN B N 1
ATOM 1695 C CA . ASN B 1 103 ? -16.719 4.367 1.307 1 97.88 103 ASN B CA 1
ATOM 1696 C C . ASN B 1 103 ? -17.672 5.551 1.304 1 97.88 103 ASN B C 1
ATOM 1698 O O . ASN B 1 103 ? -18.094 6.023 2.365 1 97.88 103 ASN B O 1
ATOM 1702 N N . ALA B 1 104 ? -17.984 6.02 0.124 1 97.62 104 ALA B N 1
ATOM 1703 C CA . ALA B 1 104 ? -18.891 7.152 0.009 1 97.62 104 ALA B CA 1
ATOM 1704 C C . ALA B 1 104 ? -20.297 6.781 0.488 1 97.62 104 ALA B C 1
ATOM 1706 O O . ALA B 1 104 ? -21 7.609 1.065 1 97.62 104 ALA B O 1
ATOM 1707 N N . ILE B 1 105 ? -20.703 5.582 0.241 1 98.12 105 ILE B N 1
ATOM 1708 C CA . ILE B 1 105 ? -22 5.094 0.679 1 98.12 105 ILE B CA 1
ATOM 1709 C C . ILE B 1 105 ? -22 4.902 2.193 1 98.12 105 ILE B C 1
ATOM 1711 O O . ILE B 1 105 ? -22.953 5.301 2.877 1 98.12 105 ILE B O 1
ATOM 1715 N N . LYS B 1 106 ? -20.984 4.328 2.719 1 97.81 106 LYS B N 1
ATOM 1716 C CA . LYS B 1 106 ? -20.859 4.023 4.141 1 97.81 106 LYS B CA 1
ATOM 1717 C C . LYS B 1 106 ? -20.703 5.301 4.965 1 97.81 106 LYS B C 1
ATOM 1719 O O . LYS B 1 106 ? -21.203 5.375 6.094 1 97.81 106 LYS B O 1
ATOM 1724 N N . TYR B 1 107 ? -19.906 6.203 4.375 1 97.5 107 TYR B N 1
ATOM 1725 C CA . TYR B 1 107 ? -19.656 7.484 5.02 1 97.5 107 TYR B CA 1
ATOM 1726 C C . TYR B 1 107 ? -20.109 8.641 4.137 1 97.5 107 TYR B C 1
ATOM 1728 O O . TYR B 1 107 ? -19.281 9.367 3.578 1 97.5 107 TYR B O 1
ATOM 1736 N N . PRO B 1 108 ? -21.406 8.875 4.16 1 96.69 108 PRO B N 1
ATOM 1737 C CA . PRO B 1 108 ? -21.922 9.945 3.303 1 96.69 1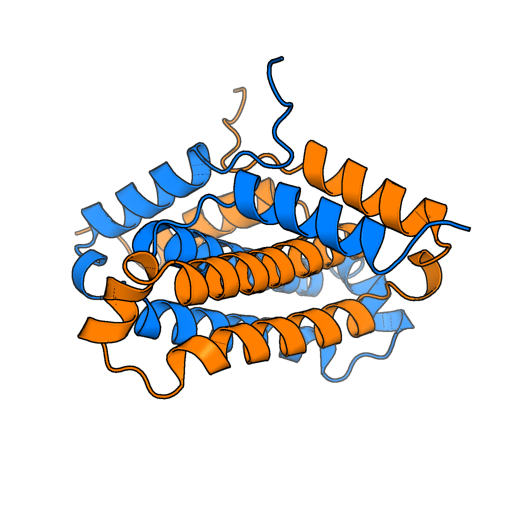08 PRO B CA 1
ATOM 1738 C C . PRO B 1 108 ? -21.484 11.328 3.762 1 96.69 108 PRO B C 1
ATOM 1740 O O . PRO B 1 108 ? -21.359 11.57 4.965 1 96.69 108 PRO B O 1
ATOM 1743 N N . ALA B 1 109 ? -21.328 12.188 2.734 1 94.12 109 ALA B N 1
ATOM 1744 C CA . ALA B 1 109 ? -21.062 13.578 3.07 1 94.12 109 ALA B CA 1
ATOM 1745 C C . ALA B 1 109 ? -22.281 14.25 3.688 1 94.12 109 ALA B C 1
ATOM 1747 O O . ALA B 1 109 ? -23.422 13.945 3.311 1 94.12 109 ALA B O 1
ATOM 1748 N N . PRO B 1 110 ? -22.016 15.195 4.629 1 91 110 PRO B N 1
ATOM 1749 C CA . PRO B 1 110 ? -23.172 15.898 5.203 1 91 110 PRO B CA 1
ATOM 1750 C C . PRO B 1 110 ? -23.906 16.766 4.176 1 91 110 PRO B C 1
ATOM 1752 O O . PRO B 1 110 ? -23.312 17.188 3.184 1 91 110 PRO B O 1
#

Nearest PDB structures (foldseek):
  7mu5-assembly1_A  TM=9.096E-01  e=1.069E-06  Homo sapiens
  6sqw-assembly1_A  TM=9.107E-01  e=1.585E-06  Mus musculus
  2oie-assembly1_C  TM=9.016E-01  e=6.465E-06  Mus musculus
  2oie-assembly1_A  TM=8.986E-01  e=1.135E-05  Mus musculus
  2oig-assembly1_A  TM=8.845E-01  e=1.590E-05  Mus musculus

pLDDT: mean 96.59, std 8.63, range [34.78, 98.94]